Protein AF-A0A9N8H2M1-F1 (afdb_monomer_lite)

Secondary structure (DSSP, 8-state):
--------------------------------------------------------------------------PPPP-GGG--SHHHHHHTT-EEETTEEES-STT-SSS--B-TTT-GGGGG-HHHHHHHHHHHHHHHHHHHT--SHHHHHT-EEE-SSSS-PEEEEEEEE-STTS-EEEEEPPGGGGGS---STTHHHHHHHS-S--HHHHHHTT-EE-SS-EES-S--TT-TTS--B-TGGGTT--SSSS-HHHHHHHHHHHHHHHHHHHHT--SHHHHHHPBPGGGPBPEEEE-TTT--EEEESS-B-TT--B-BSS--TTS--------

Structure (mmCIF, N/CA/C/O backbone):
data_AF-A0A9N8H2M1-F1
#
_entry.id   AF-A0A9N8H2M1-F1
#
loop_
_atom_site.group_PDB
_atom_site.id
_atom_site.type_symbol
_atom_site.label_atom_id
_atom_site.label_alt_id
_atom_site.label_comp_id
_atom_site.label_asym_id
_atom_site.label_entity_id
_atom_site.label_seq_id
_atom_site.pdbx_PDB_ins_code
_atom_site.Cartn_x
_atom_site.Cartn_y
_atom_site.Cartn_z
_atom_site.occupancy
_atom_site.B_iso_or_equiv
_atom_site.auth_seq_id
_atom_site.auth_comp_id
_atom_site.auth_asym_id
_atom_site.auth_atom_id
_atom_site.pdbx_PDB_model_num
ATOM 1 N N . MET A 1 1 ? 10.283 47.982 8.538 1.00 43.31 1 MET A N 1
ATOM 2 C CA . MET A 1 1 ? 10.123 46.513 8.490 1.00 43.31 1 MET A CA 1
ATOM 3 C C . MET A 1 1 ? 8.738 46.178 9.008 1.00 43.31 1 MET A C 1
ATOM 5 O O . MET A 1 1 ? 8.579 45.872 10.180 1.00 43.31 1 MET A O 1
ATOM 9 N N . GLN A 1 2 ? 7.743 46.366 8.146 1.00 30.73 2 GLN A N 1
ATOM 10 C CA . GLN A 1 2 ? 6.321 46.143 8.396 1.00 30.73 2 GLN A CA 1
ATOM 11 C C . GLN A 1 2 ? 5.637 45.918 7.039 1.00 30.73 2 GLN A C 1
ATOM 13 O O . GLN A 1 2 ? 6.095 46.461 6.036 1.00 30.73 2 GLN A O 1
ATOM 18 N N . ASP A 1 3 ? 4.555 45.143 7.087 1.00 28.55 3 ASP A N 1
ATOM 19 C CA . ASP A 1 3 ? 3.543 44.863 6.063 1.00 28.55 3 ASP A CA 1
ATOM 20 C C . ASP A 1 3 ? 3.814 43.804 4.983 1.00 28.55 3 ASP A C 1
ATOM 22 O O . ASP A 1 3 ? 4.231 44.077 3.862 1.00 28.55 3 ASP A O 1
ATOM 26 N N . VAL A 1 4 ? 3.399 42.575 5.317 1.00 35.69 4 VAL A N 1
ATOM 27 C CA . VAL A 1 4 ? 2.821 41.608 4.378 1.00 35.69 4 VAL A CA 1
ATOM 28 C C . VAL A 1 4 ? 1.351 41.444 4.758 1.00 35.69 4 VAL A C 1
ATOM 30 O O . VAL A 1 4 ? 1.048 40.834 5.782 1.00 35.69 4 VAL A O 1
ATOM 33 N N . ARG A 1 5 ? 0.445 42.007 3.954 1.00 36.78 5 ARG A N 1
ATOM 34 C CA . ARG A 1 5 ? -0.975 41.636 3.796 1.00 36.78 5 ARG A CA 1
ATOM 35 C C . ARG A 1 5 ? -1.566 42.496 2.678 1.00 36.78 5 ARG A C 1
ATOM 37 O O . ARG A 1 5 ? -1.147 43.632 2.515 1.00 36.78 5 ARG A O 1
ATOM 44 N N . GLN A 1 6 ? -2.590 41.955 2.015 1.00 34.09 6 GLN A N 1
ATOM 45 C CA . GLN A 1 6 ? -3.401 42.511 0.914 1.00 34.09 6 GLN A CA 1
ATOM 46 C C . GLN A 1 6 ? -3.038 41.930 -0.459 1.00 34.09 6 GLN A C 1
ATOM 48 O O . GLN A 1 6 ? -2.209 42.470 -1.177 1.00 34.09 6 GLN A O 1
ATOM 53 N N . LEU A 1 7 ? -3.739 40.862 -0.850 1.00 27.86 7 LEU A N 1
ATOM 54 C CA . LEU A 1 7 ? -4.553 40.890 -2.070 1.00 27.86 7 LEU A CA 1
ATOM 55 C C . LEU A 1 7 ? -5.484 39.678 -2.103 1.00 27.86 7 LEU A C 1
ATOM 57 O O . LEU A 1 7 ? -5.118 38.553 -2.422 1.00 27.86 7 LEU A O 1
ATOM 61 N N . SER A 1 8 ? -6.725 39.958 -1.732 1.00 29.17 8 SER A N 1
ATOM 62 C CA . SER A 1 8 ? -7.880 39.094 -1.886 1.00 29.17 8 SER A CA 1
ATOM 63 C C . SER A 1 8 ? -8.781 39.655 -2.993 1.00 29.17 8 SER A C 1
ATOM 65 O O . SER A 1 8 ? -9.133 40.830 -2.923 1.00 29.17 8 SER A O 1
ATOM 67 N N . ARG A 1 9 ? -9.265 38.756 -3.865 1.00 31.59 9 ARG A N 1
ATOM 68 C CA . ARG A 1 9 ? -10.586 38.749 -4.544 1.00 31.59 9 ARG A CA 1
ATOM 69 C C . ARG A 1 9 ? -10.796 39.530 -5.855 1.00 31.59 9 ARG A C 1
ATOM 71 O O . ARG A 1 9 ? -10.318 40.643 -6.021 1.00 31.59 9 ARG A O 1
ATOM 78 N N . LEU A 1 10 ? -11.726 38.934 -6.634 1.00 27.05 10 LEU A N 1
ATOM 79 C CA . LEU A 1 10 ? -12.491 39.371 -7.830 1.00 27.05 10 LEU A CA 1
ATOM 80 C C . LEU A 1 10 ? -11.890 38.870 -9.157 1.00 27.05 10 LEU A C 1
ATOM 82 O O . LEU A 1 10 ? -10.744 39.175 -9.436 1.00 27.05 10 LEU A O 1
ATOM 86 N N . ARG A 1 11 ? -12.559 38.118 -10.051 1.00 30.02 11 ARG A N 1
ATOM 87 C CA . ARG A 1 11 ? -13.965 37.708 -10.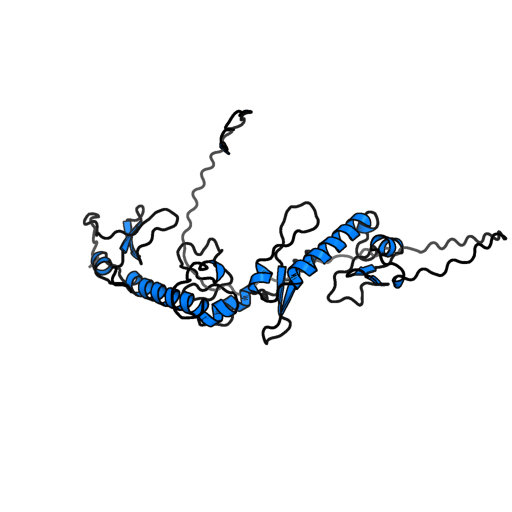340 1.00 30.02 11 ARG A CA 1
ATOM 88 C C . ARG A 1 11 ? -13.861 36.433 -11.219 1.00 30.02 11 ARG A C 1
ATOM 90 O O . ARG A 1 11 ? -12.952 36.374 -12.032 1.00 30.02 11 ARG A O 1
ATOM 97 N N . SER A 1 12 ? -14.605 35.335 -11.057 1.00 31.30 12 SER A N 1
ATOM 98 C CA . SER A 1 12 ? -16.047 35.092 -11.282 1.00 31.30 12 SER A CA 1
ATOM 99 C C . SER A 1 12 ? -16.587 35.419 -12.690 1.00 31.30 12 SER A C 1
ATOM 101 O O . SER A 1 12 ? -16.797 36.588 -12.995 1.00 31.30 12 SER A O 1
ATOM 103 N N . ALA A 1 13 ? -16.946 34.351 -13.430 1.00 28.47 13 ALA A N 1
ATOM 104 C CA . ALA A 1 13 ? -18.234 34.106 -14.122 1.00 28.47 13 ALA A CA 1
ATOM 105 C C . ALA A 1 13 ? -18.197 33.808 -15.644 1.00 28.47 13 ALA A C 1
ATOM 107 O O . ALA A 1 13 ? -17.988 34.705 -16.451 1.00 28.47 13 ALA A O 1
ATOM 108 N N . CYS A 1 14 ? -18.552 32.561 -15.998 1.00 27.22 14 CYS A N 1
ATOM 109 C CA . CYS A 1 14 ? -19.454 32.129 -17.093 1.00 27.22 14 CYS A CA 1
ATOM 110 C C . CYS A 1 14 ? -19.842 30.655 -16.802 1.00 27.22 14 CYS A C 1
ATOM 112 O O . CYS A 1 14 ? -18.986 29.785 -16.851 1.00 27.22 14 CYS A O 1
ATOM 114 N N . SER A 1 15 ? -20.967 30.381 -16.122 1.00 28.12 15 SER A N 1
ATOM 115 C CA . SER A 1 15 ? -22.311 30.028 -16.652 1.00 28.12 15 SER A CA 1
ATOM 116 C C . SER A 1 15 ? -22.320 28.745 -17.504 1.00 28.12 15 SER A C 1
ATOM 118 O O . SER A 1 15 ? -21.833 28.757 -18.623 1.00 28.12 15 SER A O 1
ATOM 120 N N . LYS A 1 16 ? -22.720 27.582 -16.963 1.00 32.47 16 LYS A N 1
ATOM 121 C CA . LYS A 1 16 ? -24.099 27.027 -16.873 1.00 32.47 16 LYS A CA 1
ATOM 122 C C . LYS A 1 16 ? -24.869 26.942 -18.204 1.00 32.47 16 LYS A C 1
ATOM 124 O O . LYS A 1 16 ? -25.394 27.948 -18.668 1.00 32.47 16 LYS A O 1
ATOM 129 N N . SER A 1 17 ? -25.026 25.709 -18.698 1.00 28.86 17 SER A N 1
ATOM 130 C CA . SER A 1 17 ? -26.216 25.082 -19.319 1.00 28.86 17 SER A CA 1
ATOM 131 C C . SER A 1 17 ? -25.786 23.639 -19.655 1.00 28.86 17 SER A C 1
ATOM 133 O O . SER A 1 17 ? -24.721 23.468 -20.227 1.00 28.86 17 SER A O 1
ATOM 135 N N . SER A 1 18 ? -26.427 22.548 -19.240 1.00 27.77 18 SER A N 1
ATOM 136 C CA . SER A 1 18 ? -27.802 22.172 -19.548 1.00 27.77 18 SER A CA 1
ATOM 137 C C . SER A 1 18 ? -28.218 20.998 -18.646 1.00 27.77 18 SER A C 1
ATOM 139 O O . SER A 1 18 ? -27.474 20.029 -18.505 1.00 27.77 18 SER A O 1
ATOM 141 N N . GLN A 1 19 ? -29.399 21.090 -18.036 1.00 33.72 19 GLN A N 1
ATOM 142 C CA . GLN A 1 19 ? -30.117 19.951 -17.464 1.00 33.72 19 GLN A CA 1
ATOM 143 C C . GLN A 1 19 ? -30.928 19.294 -18.582 1.00 33.72 19 GLN A C 1
ATOM 145 O O . GLN A 1 19 ? -31.601 20.001 -19.327 1.00 33.72 19 GLN A O 1
ATOM 150 N N . ASN A 1 20 ? -30.947 17.963 -18.643 1.00 34.94 20 ASN A N 1
ATOM 151 C CA . ASN A 1 20 ? -32.138 17.243 -19.079 1.00 34.94 20 ASN A CA 1
ATOM 152 C C . ASN A 1 20 ? -32.230 15.867 -18.415 1.00 34.94 20 ASN A C 1
ATOM 154 O O . ASN A 1 20 ? -31.251 15.138 -18.285 1.00 34.94 20 ASN A O 1
ATOM 158 N N . HIS A 1 21 ? -33.454 15.586 -17.979 1.00 35.03 21 HIS A N 1
ATOM 159 C CA . HIS A 1 21 ? -33.956 14.388 -17.325 1.00 35.03 21 HIS A CA 1
ATOM 160 C C . HIS A 1 21 ? -33.623 13.079 -18.057 1.00 35.03 21 HIS A C 1
ATOM 162 O O . HIS A 1 21 ? -33.877 12.961 -19.252 1.00 35.03 21 HIS A O 1
ATOM 168 N N . SER A 1 22 ? -33.261 12.048 -17.290 1.00 29.73 22 SER A N 1
ATOM 169 C CA . SER A 1 22 ? -33.819 10.706 -17.488 1.00 29.73 22 SER A CA 1
ATOM 170 C C . SER A 1 22 ? -33.838 9.948 -16.159 1.00 29.73 22 SER A C 1
ATOM 172 O O . SER A 1 22 ? -32.819 9.476 -15.661 1.00 29.73 22 SE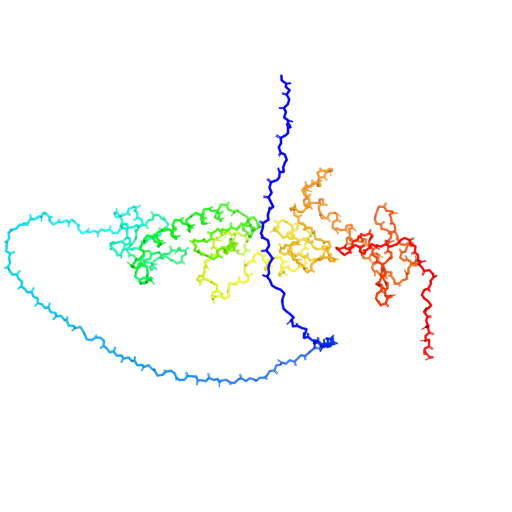R A O 1
ATOM 174 N N . THR A 1 23 ? -35.019 9.887 -15.553 1.00 34.66 23 THR A N 1
ATOM 175 C CA . THR A 1 23 ? -35.361 8.991 -14.450 1.00 34.66 23 THR A CA 1
ATOM 176 C C . THR A 1 23 ? -35.559 7.592 -15.023 1.00 34.66 23 THR A C 1
ATOM 178 O O . THR A 1 23 ? -36.550 7.354 -15.712 1.00 34.66 23 THR A O 1
ATOM 181 N N . THR A 1 24 ? -34.659 6.657 -14.710 1.00 32.44 24 THR A N 1
ATOM 182 C CA . THR A 1 24 ? -34.926 5.225 -14.908 1.00 32.44 24 THR A CA 1
ATOM 183 C C . THR A 1 24 ? -34.828 4.523 -13.566 1.00 32.44 24 THR A C 1
ATOM 185 O O . THR A 1 24 ? -33.782 4.481 -12.928 1.00 32.44 24 THR A O 1
ATOM 188 N N . ASN A 1 25 ? -35.989 4.050 -13.138 1.00 35.19 25 ASN A N 1
ATOM 189 C CA . ASN A 1 25 ? -36.259 3.311 -11.924 1.00 35.19 25 ASN A CA 1
ATOM 190 C C . ASN A 1 25 ? -35.857 1.850 -12.177 1.00 35.19 25 ASN A C 1
ATOM 192 O O . ASN A 1 25 ? -36.507 1.196 -12.988 1.00 35.19 25 ASN A O 1
ATOM 196 N N . ASN A 1 26 ? -34.800 1.354 -11.534 1.00 30.95 26 ASN A N 1
ATOM 197 C CA . ASN A 1 26 ? -34.456 -0.068 -11.549 1.00 30.95 26 ASN A CA 1
ATOM 198 C C . ASN A 1 26 ? -34.339 -0.567 -10.110 1.00 30.95 26 ASN A C 1
ATOM 200 O O . ASN A 1 26 ? -33.291 -0.479 -9.477 1.00 30.95 26 ASN A O 1
ATOM 204 N N . ASN A 1 27 ? -35.454 -1.108 -9.626 1.00 37.81 27 ASN A N 1
ATOM 205 C CA . ASN A 1 27 ? -35.463 -2.094 -8.560 1.00 37.81 27 ASN A CA 1
ATOM 206 C C . ASN A 1 27 ? -34.727 -3.332 -9.077 1.00 37.81 27 ASN A C 1
ATOM 208 O O . ASN A 1 27 ? -35.175 -3.920 -10.059 1.00 37.81 27 ASN A O 1
ATOM 212 N N . ASN A 1 28 ? -33.646 -3.745 -8.423 1.00 32.22 28 ASN A N 1
ATOM 213 C CA . ASN A 1 28 ? -33.226 -5.136 -8.485 1.00 32.22 28 ASN A CA 1
ATOM 214 C C . ASN A 1 28 ? -32.706 -5.587 -7.125 1.00 32.22 28 ASN A C 1
ATOM 216 O O . ASN A 1 28 ? -31.765 -5.036 -6.560 1.00 32.22 28 ASN A O 1
ATOM 220 N N . GLU A 1 29 ? -33.412 -6.589 -6.622 1.00 32.84 29 GLU A N 1
ATOM 221 C CA . GLU A 1 29 ? -33.168 -7.350 -5.414 1.00 32.84 29 GLU A CA 1
ATOM 222 C C . GLU A 1 29 ? -31.809 -8.055 -5.516 1.00 32.84 29 GLU A C 1
ATOM 224 O O . GLU A 1 29 ? -31.610 -8.905 -6.383 1.00 32.84 29 GLU A O 1
ATOM 229 N N . HIS A 1 30 ? -30.883 -7.759 -4.605 1.00 32.28 30 HIS A N 1
ATOM 230 C CA . HIS A 1 30 ? -29.731 -8.622 -4.361 1.00 32.28 30 HIS A CA 1
ATOM 231 C C . HIS A 1 30 ? -29.988 -9.445 -3.098 1.00 32.28 30 HIS A C 1
ATOM 233 O O . HIS A 1 30 ? -29.644 -9.062 -1.985 1.00 32.28 30 HIS A O 1
ATOM 239 N N . ASN A 1 31 ? -30.622 -10.600 -3.303 1.00 36.28 31 ASN A N 1
ATOM 240 C CA . ASN A 1 31 ? -30.586 -11.710 -2.360 1.00 36.28 31 ASN A CA 1
ATOM 241 C C . ASN A 1 31 ? -29.194 -12.361 -2.413 1.00 36.28 31 ASN A C 1
ATOM 243 O O . ASN A 1 31 ? -28.786 -12.875 -3.456 1.00 36.28 31 ASN A O 1
ATOM 247 N N . LEU A 1 32 ? -28.488 -12.376 -1.281 1.00 40.72 32 LEU A N 1
ATOM 248 C CA . LEU A 1 32 ? -27.398 -13.319 -1.020 1.00 40.72 32 LEU A CA 1
ATOM 249 C C . LEU A 1 32 ? -27.966 -14.730 -0.828 1.00 40.72 32 LEU A C 1
ATOM 251 O O . LEU A 1 32 ? -28.981 -14.858 -0.157 1.00 40.72 32 LEU A O 1
ATOM 255 N N . TYR A 1 33 ? -27.281 -15.762 -1.347 1.00 32.28 33 TYR A N 1
ATOM 256 C CA . TYR A 1 33 ? -27.089 -17.096 -0.733 1.00 32.28 33 TYR A CA 1
ATOM 257 C C . TYR A 1 33 ? -26.148 -17.981 -1.603 1.00 32.28 33 TYR A C 1
ATOM 259 O O . TYR A 1 33 ? -25.808 -17.582 -2.716 1.00 32.28 33 TYR A O 1
ATOM 267 N N . PRO A 1 34 ? -25.614 -19.119 -1.099 1.00 42.94 34 PRO A N 1
ATOM 268 C CA . PRO A 1 34 ? -24.171 -19.351 -1.020 1.00 42.94 34 PRO A CA 1
ATOM 269 C C . PRO A 1 34 ? -23.599 -20.396 -2.002 1.00 42.94 34 PRO A C 1
ATOM 271 O O . PRO A 1 34 ? -24.296 -21.086 -2.740 1.00 42.94 34 PRO A O 1
ATOM 274 N N . THR A 1 35 ? -22.273 -20.520 -1.921 1.00 42.28 35 THR A N 1
ATOM 275 C CA . THR A 1 35 ? -21.351 -21.498 -2.517 1.00 42.28 35 THR A CA 1
ATOM 276 C C . THR A 1 35 ? -21.849 -22.952 -2.617 1.00 42.28 35 THR A C 1
ATOM 278 O O . THR A 1 35 ? -22.222 -23.560 -1.614 1.00 42.28 35 THR A O 1
ATOM 281 N N . LYS A 1 36 ? -21.708 -23.562 -3.814 1.00 32.16 36 LYS A N 1
ATOM 282 C CA . LYS A 1 36 ? -21.109 -24.904 -4.059 1.00 32.16 36 LYS A CA 1
ATOM 283 C C . LYS A 1 36 ? -21.206 -25.347 -5.536 1.00 32.16 36 LYS A C 1
ATOM 285 O O . LYS A 1 36 ? -22.287 -25.405 -6.098 1.00 32.16 36 LYS A O 1
ATOM 290 N N . GLN A 1 37 ? -20.064 -25.811 -6.061 1.00 37.12 37 GLN A N 1
ATOM 291 C CA . GLN A 1 37 ? -19.894 -26.823 -7.123 1.00 37.12 37 GLN A CA 1
ATOM 292 C C . GLN A 1 37 ? -20.439 -26.513 -8.531 1.00 37.12 37 GLN A C 1
ATOM 294 O O . GLN A 1 37 ? -21.598 -26.778 -8.828 1.00 37.12 37 GLN A O 1
ATOM 299 N N . LEU A 1 38 ? -19.546 -26.158 -9.464 1.00 32.94 38 LEU A N 1
ATOM 300 C CA . LEU A 1 38 ? -19.779 -26.417 -10.889 1.00 32.94 38 LEU A CA 1
ATOM 301 C C . LEU A 1 38 ? -18.477 -26.831 -11.595 1.00 32.94 38 LEU A C 1
ATOM 303 O O . LEU A 1 38 ? -17.734 -26.023 -12.142 1.00 32.94 38 LEU A O 1
ATOM 307 N N . LYS A 1 39 ? -18.196 -28.137 -11.559 1.00 34.47 39 LYS A N 1
ATOM 308 C CA . LYS A 1 39 ? -17.363 -28.808 -12.563 1.00 34.47 39 LYS A CA 1
ATOM 309 C C . LYS A 1 39 ? -18.271 -29.211 -13.733 1.00 34.47 39 LYS A C 1
ATOM 311 O O . LYS A 1 39 ? -19.396 -29.635 -13.488 1.00 34.47 39 LYS A O 1
ATOM 316 N N . ILE A 1 40 ? -17.682 -29.253 -14.934 1.00 33.72 40 ILE A N 1
ATOM 317 C CA . ILE A 1 40 ? -18.061 -30.048 -16.126 1.00 33.72 40 ILE A CA 1
ATOM 318 C C . ILE A 1 40 ? -18.704 -29.272 -17.307 1.00 33.72 40 ILE A C 1
ATOM 320 O O . ILE A 1 40 ? -19.823 -28.786 -17.230 1.00 33.72 40 ILE A O 1
ATOM 324 N N . LEU A 1 41 ? -17.986 -29.369 -18.443 1.00 31.22 41 LEU A N 1
ATOM 325 C CA . LEU A 1 41 ? -18.368 -29.248 -19.867 1.00 31.22 41 LEU A CA 1
ATOM 326 C C . LEU A 1 41 ? -18.596 -27.858 -20.493 1.00 31.22 41 LEU A C 1
ATOM 328 O O . LEU A 1 41 ? -19.601 -27.225 -20.232 1.00 31.22 41 LEU A O 1
ATOM 332 N N . PHE A 1 42 ? -17.738 -27.497 -21.461 1.00 30.31 42 PHE A N 1
ATOM 333 C CA . PHE A 1 42 ? -18.050 -27.294 -22.899 1.00 30.31 42 PHE A CA 1
ATOM 334 C C . PHE A 1 42 ? -16.718 -26.993 -23.629 1.00 30.31 42 PHE A C 1
ATOM 336 O O . PHE A 1 42 ? -16.156 -25.917 -23.515 1.00 30.31 42 PHE A O 1
ATOM 343 N N . LYS A 1 43 ? -15.974 -27.993 -24.115 1.00 30.84 43 LYS A N 1
ATOM 344 C CA . LYS A 1 43 ? -16.052 -28.628 -25.448 1.00 30.84 43 LYS A CA 1
ATOM 345 C C . LYS A 1 43 ? -15.863 -27.651 -26.631 1.00 30.84 43 LYS A C 1
ATOM 347 O O . LYS A 1 43 ? -16.825 -27.124 -27.165 1.00 30.84 43 LYS A O 1
ATOM 352 N N . LYS A 1 44 ? -14.595 -27.550 -27.060 1.00 31.67 44 LYS A N 1
ATOM 353 C CA . LYS A 1 44 ? -14.078 -27.442 -28.442 1.00 31.67 44 LYS A CA 1
ATOM 354 C C . LYS A 1 44 ? -14.869 -26.561 -29.424 1.00 31.67 44 LYS A C 1
ATOM 356 O O . LYS A 1 44 ? -15.783 -27.049 -30.082 1.00 31.67 44 LYS A O 1
ATOM 361 N N . ILE A 1 45 ? -14.374 -25.346 -29.656 1.00 32.41 45 ILE A N 1
ATOM 362 C CA . ILE A 1 45 ? -14.557 -24.632 -30.926 1.00 32.41 45 ILE A CA 1
ATOM 363 C C . ILE A 1 45 ? -13.215 -24.663 -31.656 1.00 32.41 45 ILE A C 1
ATOM 365 O O . ILE A 1 45 ? -12.242 -24.038 -31.248 1.00 32.41 45 ILE A O 1
ATOM 369 N N . THR A 1 46 ? -13.155 -25.477 -32.704 1.00 36.41 46 THR A N 1
ATOM 370 C CA . THR A 1 46 ? -12.043 -25.546 -33.649 1.00 36.41 46 THR A CA 1
ATOM 371 C C . THR A 1 46 ? -12.341 -24.533 -34.748 1.00 36.41 46 THR A C 1
ATOM 373 O O . THR A 1 46 ? -13.210 -24.787 -35.579 1.00 36.41 46 THR A O 1
ATOM 376 N N . LEU A 1 47 ? -11.673 -23.377 -34.732 1.00 33.81 47 LEU A N 1
ATOM 377 C CA . LEU A 1 47 ? -11.757 -22.408 -35.823 1.00 33.81 47 LEU A CA 1
ATOM 378 C C . LEU A 1 47 ? -10.642 -22.699 -36.833 1.00 33.81 47 LEU A C 1
ATOM 380 O O . LEU A 1 47 ? -9.457 -22.608 -36.528 1.00 33.81 47 LEU A O 1
ATOM 384 N N . THR A 1 48 ? -11.045 -23.099 -38.034 1.00 36.28 48 THR A N 1
ATOM 385 C CA . THR A 1 48 ? -10.182 -23.302 -39.197 1.00 36.28 48 THR A CA 1
ATOM 386 C C . THR A 1 48 ? -9.927 -21.944 -39.853 1.00 36.28 48 THR A C 1
ATOM 388 O O . THR A 1 48 ? -10.817 -21.408 -40.507 1.00 36.28 48 THR A O 1
ATOM 391 N N . LEU A 1 49 ? -8.727 -21.383 -39.693 1.00 35.22 49 LEU A N 1
ATOM 392 C CA . LEU A 1 49 ? -8.269 -20.237 -40.482 1.00 35.22 49 LEU A CA 1
ATOM 393 C C . LEU A 1 49 ? -7.434 -20.750 -41.659 1.00 35.22 49 LEU A C 1
ATOM 395 O O . LEU A 1 49 ? -6.361 -21.325 -41.485 1.00 35.22 49 LEU A O 1
ATOM 399 N N . LEU A 1 50 ? -7.983 -20.581 -42.864 1.00 37.84 50 LEU A N 1
ATOM 400 C CA . LEU A 1 50 ? -7.282 -20.781 -44.125 1.00 37.84 50 LEU A CA 1
ATOM 401 C C . LEU A 1 50 ? -6.185 -19.723 -44.273 1.00 37.84 50 LEU A C 1
ATOM 403 O O . LEU A 1 50 ? -6.465 -18.526 -44.306 1.00 37.84 50 LEU A O 1
ATOM 407 N N . ALA A 1 51 ? -4.949 -20.191 -44.416 1.00 35.88 51 ALA A N 1
ATOM 408 C CA . ALA A 1 51 ? -3.815 -19.393 -44.845 1.00 35.88 51 ALA A CA 1
ATOM 409 C C . ALA A 1 51 ? -3.956 -19.033 -46.335 1.00 35.88 51 ALA A C 1
ATOM 411 O O . ALA A 1 51 ? -4.018 -19.918 -47.190 1.00 35.88 51 ALA A O 1
ATOM 412 N N . ILE A 1 52 ? -3.972 -17.736 -46.648 1.00 38.84 52 ILE A N 1
ATOM 413 C CA . ILE A 1 52 ? -3.685 -17.221 -47.991 1.00 38.84 52 ILE A CA 1
ATOM 414 C C . ILE A 1 52 ? -2.217 -16.793 -47.972 1.00 38.84 52 ILE A C 1
ATOM 416 O O . ILE A 1 52 ? -1.881 -15.692 -47.546 1.00 38.84 52 ILE A O 1
ATOM 420 N N . VAL A 1 53 ? -1.333 -17.700 -48.386 1.00 35.59 53 VAL A N 1
ATOM 421 C CA . VAL A 1 53 ? 0.073 -17.391 -48.666 1.00 35.59 53 VAL A CA 1
ATOM 422 C C . VAL A 1 53 ? 0.149 -16.944 -50.120 1.00 35.59 53 VAL A C 1
ATOM 424 O O . VAL A 1 53 ? -0.056 -17.746 -51.031 1.00 35.59 53 VAL A O 1
ATOM 427 N N . THR A 1 54 ? 0.439 -15.664 -50.338 1.00 45.66 54 THR A N 1
ATOM 428 C CA . THR A 1 54 ? 0.790 -15.133 -51.661 1.00 45.66 54 THR A CA 1
ATOM 429 C C . THR A 1 54 ? 2.303 -14.914 -51.676 1.00 45.66 54 THR A C 1
ATOM 431 O O . THR A 1 54 ? 2.790 -14.177 -50.820 1.00 45.66 54 THR A O 1
ATOM 434 N N . PRO A 1 55 ? 3.077 -15.537 -52.580 1.00 42.84 55 PRO A N 1
ATOM 435 C CA . PRO A 1 55 ? 4.511 -15.292 -52.653 1.00 42.84 55 PRO A CA 1
ATOM 436 C C . PRO A 1 55 ? 4.794 -13.952 -53.348 1.00 42.84 55 PRO A C 1
ATOM 438 O O . PRO A 1 55 ? 4.403 -13.741 -54.498 1.00 42.84 55 PRO A O 1
ATOM 441 N N . CYS A 1 56 ? 5.504 -13.057 -52.657 1.00 33.28 56 CYS A N 1
ATOM 442 C CA . CYS A 1 56 ? 6.167 -11.911 -53.274 1.00 33.28 56 CYS A CA 1
ATOM 443 C C . CYS A 1 56 ? 7.320 -12.422 -54.145 1.00 33.28 56 CYS A C 1
ATOM 445 O O . CYS A 1 56 ? 8.359 -12.840 -53.639 1.00 33.28 56 CYS A O 1
ATOM 447 N N . ASN A 1 57 ? 7.126 -12.390 -55.462 1.00 41.31 57 ASN A N 1
ATOM 448 C CA . ASN A 1 57 ? 8.209 -12.574 -56.415 1.00 41.31 57 ASN A CA 1
ATOM 449 C C . ASN A 1 57 ? 9.113 -11.338 -56.412 1.00 41.31 57 ASN A C 1
ATOM 451 O O . ASN A 1 57 ? 8.673 -10.213 -56.649 1.00 41.31 57 ASN A O 1
ATOM 455 N N . SER A 1 58 ? 10.391 -11.600 -56.181 1.00 40.59 58 SER A N 1
ATOM 456 C CA . SER A 1 58 ? 11.524 -10.713 -56.376 1.00 40.59 58 SER A CA 1
ATOM 457 C C . SER A 1 58 ? 11.651 -10.300 -57.847 1.00 40.59 58 SER A C 1
ATOM 459 O O . SER A 1 58 ? 11.896 -11.120 -58.731 1.00 40.59 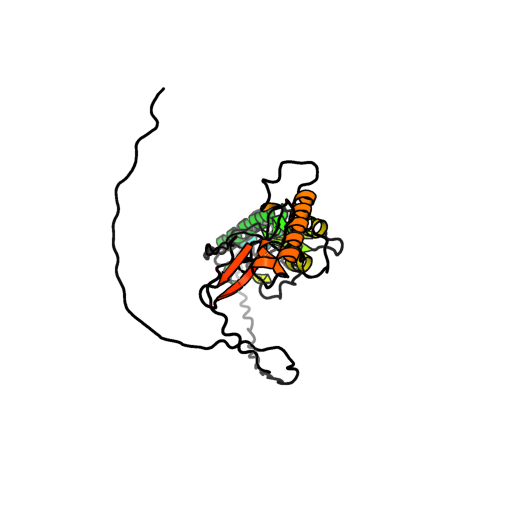58 SER A O 1
ATOM 461 N N . LEU A 1 59 ? 11.525 -9.001 -58.114 1.00 42.34 59 LEU A N 1
ATOM 462 C CA . LEU A 1 59 ? 11.974 -8.386 -59.362 1.00 42.34 59 LEU A CA 1
ATOM 463 C C . LEU A 1 59 ? 13.343 -7.754 -59.114 1.00 42.34 59 LEU A C 1
ATOM 465 O O . LEU A 1 59 ? 13.461 -6.610 -58.686 1.00 42.34 59 LEU A O 1
ATOM 469 N N . ALA A 1 60 ? 14.382 -8.539 -59.389 1.00 40.84 60 ALA A N 1
ATOM 470 C CA . ALA A 1 60 ? 15.732 -8.042 -59.587 1.00 40.84 60 ALA A CA 1
ATOM 471 C C . ALA A 1 60 ? 15.788 -7.315 -60.940 1.00 40.84 60 ALA A C 1
ATOM 473 O O . ALA A 1 60 ? 15.747 -7.946 -61.997 1.00 40.84 60 ALA A O 1
ATOM 474 N N . ALA A 1 61 ? 15.876 -5.987 -60.911 1.00 42.34 61 ALA A N 1
ATOM 475 C CA . ALA A 1 61 ? 16.248 -5.188 -62.070 1.00 42.34 61 ALA A CA 1
ATOM 476 C C . ALA A 1 61 ? 17.718 -4.785 -61.921 1.00 42.34 61 ALA A C 1
ATOM 478 O O . ALA A 1 61 ? 18.060 -3.855 -61.197 1.00 42.34 61 ALA A O 1
ATOM 479 N N . ALA A 1 62 ? 18.587 -5.521 -62.610 1.00 39.00 62 ALA A N 1
ATOM 480 C CA . ALA A 1 62 ? 19.961 -5.118 -62.847 1.00 39.00 62 ALA A CA 1
ATOM 481 C C . ALA A 1 62 ? 19.971 -3.952 -63.846 1.00 39.00 62 ALA A C 1
ATOM 483 O O . ALA A 1 62 ? 19.556 -4.112 -64.995 1.00 39.00 62 ALA A O 1
ATOM 484 N N . GLN A 1 63 ? 20.460 -2.789 -63.423 1.00 45.47 63 GLN A N 1
ATOM 485 C CA . GLN A 1 63 ? 20.949 -1.762 -64.336 1.00 45.47 63 GLN A CA 1
ATOM 486 C C . GLN A 1 63 ? 22.426 -1.523 -64.050 1.00 45.47 63 GLN A C 1
ATOM 488 O O . GLN A 1 63 ? 22.810 -0.893 -63.071 1.00 45.47 63 GLN A O 1
ATOM 493 N N . THR A 1 64 ? 23.250 -2.073 -64.934 1.00 37.06 64 THR A N 1
ATOM 494 C CA . THR A 1 64 ? 24.655 -1.726 -65.094 1.00 37.06 64 THR A CA 1
ATOM 495 C C . THR A 1 64 ? 24.717 -0.376 -65.804 1.00 37.06 64 THR A C 1
ATOM 497 O O . THR A 1 64 ? 24.336 -0.276 -66.969 1.00 37.06 64 THR A O 1
ATOM 500 N N . GLN A 1 65 ? 25.187 0.660 -65.115 1.00 46.25 65 GLN A N 1
ATOM 501 C CA . GLN A 1 65 ? 25.699 1.868 -65.756 1.00 46.25 65 GLN A CA 1
ATOM 502 C C . GLN A 1 65 ? 27.193 1.965 -65.462 1.00 46.25 65 GLN A C 1
ATOM 504 O O . GLN A 1 65 ? 27.613 2.215 -64.335 1.00 46.25 65 GLN A O 1
ATOM 509 N N . GLU A 1 66 ? 27.988 1.724 -66.502 1.00 50.25 66 GLU A N 1
ATOM 510 C CA . GLU A 1 66 ? 29.392 2.107 -66.559 1.00 50.25 66 GLU A CA 1
ATOM 511 C C . GLU A 1 66 ? 29.458 3.630 -66.732 1.00 50.25 66 GLU A C 1
ATOM 513 O O . GLU A 1 66 ? 29.086 4.175 -67.771 1.00 50.25 66 GLU A O 1
ATOM 518 N N . GLY A 1 67 ? 29.905 4.316 -65.685 1.00 47.84 67 GLY A N 1
ATOM 519 C CA . GLY A 1 67 ? 30.204 5.742 -65.678 1.00 47.84 67 GLY A CA 1
ATOM 520 C C . GLY A 1 67 ? 31.345 5.991 -64.703 1.00 47.84 67 GLY A C 1
ATOM 521 O O . GLY A 1 67 ? 31.142 6.031 -63.495 1.00 47.84 67 GLY A O 1
ATOM 522 N N . GLN A 1 68 ? 32.556 6.061 -65.244 1.00 48.06 68 GLN A N 1
ATOM 523 C CA . GLN A 1 68 ? 33.801 6.288 -64.522 1.00 48.06 68 GLN A CA 1
ATOM 524 C C . GLN A 1 68 ? 33.958 7.747 -64.056 1.00 48.06 68 GLN A C 1
ATOM 526 O O . GLN A 1 68 ? 33.511 8.678 -64.718 1.00 48.06 68 GLN A O 1
ATOM 531 N N . GLU A 1 69 ? 34.730 7.874 -62.972 1.00 44.84 69 GLU A N 1
ATOM 532 C CA . GLU A 1 69 ? 35.553 9.023 -62.563 1.00 44.84 69 GLU A CA 1
ATOM 533 C C . GLU A 1 69 ? 34.928 10.118 -61.689 1.00 44.84 69 GLU A C 1
ATOM 535 O O . GLU A 1 69 ? 34.524 11.199 -62.104 1.00 44.84 69 GLU A O 1
ATOM 540 N N . GLY A 1 70 ? 35.016 9.817 -60.395 1.00 49.75 70 GLY A N 1
ATOM 541 C CA . GLY A 1 70 ? 34.959 10.737 -59.274 1.00 49.75 70 GLY A CA 1
ATOM 542 C C . GLY A 1 70 ? 35.027 9.927 -57.986 1.00 49.75 70 GLY A C 1
ATOM 543 O O . GLY A 1 70 ? 34.068 9.938 -57.225 1.00 49.75 70 GLY A O 1
ATOM 544 N N . GLN A 1 71 ? 36.092 9.132 -57.789 1.00 49.22 71 GLN A N 1
ATOM 545 C CA . GLN A 1 71 ? 36.295 8.344 -56.565 1.00 49.22 71 GLN A CA 1
ATOM 546 C C . GLN A 1 71 ? 36.468 9.298 -55.378 1.00 49.22 71 GLN A C 1
ATOM 548 O O . GLN A 1 71 ? 37.578 9.660 -54.994 1.00 49.22 71 GLN A O 1
ATOM 553 N N . SER A 1 72 ? 35.337 9.712 -54.808 1.00 66.19 72 SER A N 1
ATOM 554 C CA . SER A 1 72 ? 35.264 10.084 -53.406 1.00 66.19 72 SER A CA 1
ATOM 555 C C . SER A 1 72 ? 35.798 8.883 -52.618 1.00 66.19 72 SER A C 1
ATOM 557 O O . SER A 1 72 ? 35.441 7.751 -52.970 1.00 66.19 72 SER A O 1
ATOM 559 N N . PRO A 1 73 ? 36.695 9.076 -51.634 1.00 66.94 73 PRO A N 1
ATOM 560 C CA . PRO A 1 73 ? 37.177 7.971 -50.816 1.00 66.94 73 PRO A CA 1
ATOM 561 C C . PRO A 1 73 ? 35.961 7.200 -50.311 1.00 66.94 73 PRO A C 1
ATOM 563 O O . PRO A 1 73 ? 35.019 7.814 -49.809 1.00 66.94 73 PRO A O 1
ATOM 566 N N . ALA A 1 74 ? 35.946 5.884 -50.541 1.00 72.81 74 ALA A N 1
ATOM 567 C CA . ALA A 1 74 ? 34.890 5.024 -50.034 1.00 72.81 74 ALA A CA 1
ATOM 568 C C . ALA A 1 74 ? 34.782 5.298 -48.534 1.00 72.81 74 ALA A C 1
ATOM 570 O O . ALA A 1 74 ? 35.745 5.070 -47.801 1.00 72.81 74 ALA A O 1
ATOM 571 N N . SER A 1 75 ? 33.662 5.882 -48.110 1.00 77.19 75 SER A N 1
ATOM 572 C CA . SER A 1 75 ? 33.372 6.039 -46.694 1.00 77.19 75 SER A CA 1
ATOM 573 C C . SER A 1 75 ? 33.421 4.649 -46.079 1.00 77.19 75 SER A C 1
ATOM 575 O O . SER A 1 75 ? 32.871 3.706 -46.658 1.00 77.19 75 SER A O 1
ATOM 577 N N . GLU A 1 76 ? 34.126 4.515 -44.959 1.00 82.44 76 GLU A N 1
ATOM 578 C CA . GLU A 1 76 ? 34.160 3.257 -44.223 1.00 82.44 76 GLU A CA 1
ATOM 579 C C . GLU A 1 76 ? 32.718 2.788 -43.959 1.00 82.44 76 GLU A C 1
ATOM 581 O O . GLU A 1 76 ? 31.835 3.628 -43.747 1.00 82.44 76 GLU A O 1
ATOM 586 N N . PRO A 1 77 ? 32.442 1.475 -44.061 1.00 85.38 77 PRO A N 1
ATOM 587 C CA . PRO A 1 77 ? 31.110 0.953 -43.793 1.00 85.38 77 PRO A CA 1
ATOM 588 C C . PRO A 1 77 ? 30.686 1.368 -42.383 1.00 85.38 77 PRO A C 1
ATOM 590 O O . PRO A 1 77 ? 31.456 1.220 -41.437 1.00 85.38 77 PRO A O 1
ATOM 593 N N . PHE A 1 78 ? 29.476 1.912 -42.261 1.00 88.56 78 PHE A N 1
ATOM 594 C CA . PHE A 1 78 ? 28.923 2.301 -40.971 1.00 88.56 78 PHE A CA 1
ATOM 595 C C . PHE A 1 78 ? 28.785 1.062 -40.078 1.00 88.56 78 PHE A C 1
ATOM 597 O O . PHE A 1 78 ? 28.232 0.049 -40.507 1.00 88.56 78 PHE A O 1
ATOM 604 N N . THR A 1 79 ? 29.288 1.150 -38.850 1.00 94.12 79 THR A N 1
ATOM 605 C CA . THR A 1 79 ? 29.102 0.136 -37.809 1.00 94.12 79 THR A CA 1
ATOM 606 C C . THR A 1 79 ? 28.196 0.714 -36.733 1.00 94.12 79 THR A C 1
ATOM 608 O O . THR A 1 79 ? 28.410 1.850 -36.310 1.00 94.12 79 THR A O 1
ATOM 611 N N . CYS A 1 80 ? 27.203 -0.046 -36.265 1.00 94.69 80 CYS A N 1
ATOM 612 C CA . CYS A 1 80 ? 26.238 0.442 -35.276 1.00 94.69 80 CYS A CA 1
ATOM 613 C C . CYS A 1 80 ? 26.924 0.961 -34.003 1.00 94.69 80 CYS A C 1
ATOM 615 O O . CYS A 1 80 ? 26.570 2.023 -33.505 1.00 94.69 80 CYS A O 1
ATOM 617 N N . GLU A 1 81 ? 28.005 0.312 -33.564 1.00 93.38 81 GLU A N 1
ATOM 618 C CA . GLU A 1 81 ? 28.819 0.731 -32.411 1.00 93.38 81 GLU A CA 1
ATOM 619 C C . GLU A 1 81 ? 29.404 2.154 -32.519 1.00 93.38 81 GLU A C 1
ATOM 621 O O . GLU A 1 81 ? 29.804 2.736 -31.511 1.00 93.38 81 GLU A O 1
ATOM 626 N N . ALA A 1 82 ? 29.488 2.722 -33.728 1.00 91.94 82 ALA A N 1
ATOM 627 C CA . ALA A 1 82 ? 29.998 4.074 -33.935 1.00 91.94 82 ALA A CA 1
ATOM 628 C C . ALA A 1 82 ? 28.971 5.165 -33.581 1.00 91.94 82 ALA A C 1
ATOM 630 O O . ALA A 1 82 ? 29.364 6.318 -33.394 1.00 91.94 82 ALA A O 1
ATOM 631 N N . ALA A 1 83 ? 27.679 4.829 -33.486 1.00 93.94 83 ALA A N 1
ATOM 632 C CA . ALA A 1 83 ? 26.637 5.772 -33.093 1.00 93.94 83 ALA A CA 1
ATOM 633 C C . ALA A 1 83 ? 26.491 5.853 -31.570 1.00 93.94 83 ALA A C 1
ATOM 635 O O . ALA A 1 83 ? 26.262 4.861 -30.881 1.00 93.94 83 ALA A O 1
ATOM 636 N N . ASN A 1 84 ? 26.562 7.079 -31.060 1.00 93.88 84 ASN A N 1
ATOM 637 C CA . ASN A 1 84 ? 26.379 7.430 -29.652 1.00 93.88 84 ASN A CA 1
ATOM 638 C C . ASN A 1 84 ? 25.035 8.121 -29.373 1.00 93.88 84 ASN A C 1
ATOM 640 O O . ASN A 1 84 ? 24.780 8.511 -28.237 1.00 93.88 84 ASN A O 1
ATOM 644 N N . GLU A 1 85 ? 24.197 8.298 -30.393 1.00 94.56 85 GLU A N 1
ATOM 645 C CA . GLU A 1 85 ? 22.882 8.925 -30.286 1.00 94.56 85 GLU A CA 1
ATOM 646 C C . GLU A 1 85 ? 21.811 8.008 -30.883 1.00 94.56 85 GLU A C 1
ATOM 648 O O . GLU A 1 85 ? 22.009 7.401 -31.941 1.00 94.56 85 GLU A O 1
ATOM 653 N N . CYS A 1 86 ? 20.646 7.943 -30.229 1.00 95.25 86 CYS A N 1
ATOM 654 C CA . CYS A 1 86 ? 19.532 7.096 -30.658 1.00 95.25 86 CYS A CA 1
ATOM 655 C C . CYS A 1 86 ? 19.118 7.364 -32.108 1.00 95.25 86 CYS A C 1
ATOM 657 O O . CYS A 1 86 ? 18.902 6.434 -32.884 1.00 95.25 86 CYS A O 1
ATOM 659 N N . ARG A 1 87 ? 19.050 8.639 -32.505 1.00 94.81 87 ARG A N 1
ATOM 660 C CA . ARG A 1 87 ? 18.643 9.029 -33.858 1.00 94.81 87 ARG A CA 1
ATOM 661 C C . ARG A 1 87 ? 19.609 8.513 -34.915 1.00 94.81 87 ARG A C 1
ATOM 663 O O . ARG A 1 87 ? 19.158 7.989 -35.934 1.00 94.81 87 ARG A O 1
ATOM 670 N N . ASP A 1 88 ? 20.907 8.672 -34.682 1.00 94.56 88 ASP A N 1
ATOM 671 C CA . ASP A 1 88 ? 21.948 8.219 -35.603 1.00 94.56 88 ASP A CA 1
ATOM 672 C C . ASP A 1 88 ? 21.947 6.695 -35.696 1.00 94.56 88 ASP A C 1
ATOM 674 O O . ASP A 1 88 ? 22.015 6.143 -36.792 1.00 94.56 88 ASP A O 1
ATOM 678 N N . CYS A 1 89 ? 21.763 6.018 -34.563 1.00 95.69 89 CYS A N 1
ATOM 679 C CA . CYS A 1 89 ? 21.594 4.574 -34.513 1.00 95.69 89 CYS A CA 1
ATOM 680 C C . CYS A 1 89 ? 20.404 4.110 -35.373 1.00 95.69 89 CYS A C 1
ATOM 682 O O . CYS A 1 89 ? 20.559 3.352 -36.332 1.00 95.69 89 CYS A O 1
ATOM 684 N N . ALA A 1 90 ? 19.216 4.644 -35.093 1.00 93.69 90 ALA A N 1
ATOM 685 C CA . ALA A 1 90 ? 17.975 4.275 -35.762 1.00 93.69 90 ALA A CA 1
ATOM 686 C C . ALA A 1 90 ? 17.995 4.574 -37.268 1.00 93.69 90 ALA A C 1
ATOM 688 O O . ALA A 1 90 ? 17.508 3.782 -38.075 1.00 93.69 90 ALA A O 1
ATOM 689 N N . SER A 1 91 ? 18.575 5.716 -37.655 1.00 93.25 91 SER A N 1
ATOM 690 C CA . SER A 1 91 ? 18.635 6.165 -39.053 1.00 93.25 91 SER A CA 1
ATOM 691 C C . SER A 1 91 ? 19.535 5.282 -39.918 1.00 93.25 91 SER A C 1
ATOM 693 O O . SER A 1 91 ? 19.356 5.239 -41.134 1.00 93.25 91 SER A O 1
ATOM 695 N N . ASN A 1 92 ? 20.477 4.564 -39.302 1.00 93.62 92 ASN A N 1
ATOM 696 C CA . ASN A 1 92 ? 21.350 3.610 -39.982 1.00 93.62 92 ASN A CA 1
ATOM 697 C C . ASN A 1 92 ? 20.825 2.165 -39.925 1.00 93.62 92 ASN A C 1
ATOM 699 O O . ASN A 1 92 ? 21.540 1.240 -40.303 1.00 93.62 92 ASN A O 1
ATOM 703 N N . GLY A 1 93 ? 19.573 1.964 -39.497 1.00 92.38 93 GLY A N 1
ATOM 704 C CA . GLY A 1 93 ? 18.952 0.639 -39.426 1.00 92.38 93 GLY A CA 1
ATOM 705 C C . GLY A 1 93 ? 19.446 -0.210 -38.256 1.00 92.38 93 GLY A C 1
ATOM 706 O O . GLY A 1 93 ? 19.249 -1.419 -38.264 1.00 92.38 93 GLY A O 1
ATOM 707 N N . CYS A 1 94 ? 20.086 0.417 -37.272 1.00 95.00 94 CYS A N 1
ATOM 708 C CA . CYS A 1 94 ? 20.545 -0.241 -36.063 1.00 95.00 94 CYS A CA 1
ATOM 709 C C . CYS A 1 94 ? 19.490 -0.171 -34.959 1.00 95.00 94 CYS A C 1
ATOM 711 O O . CYS A 1 94 ? 18.434 0.459 -35.078 1.00 95.00 94 CYS A O 1
ATOM 713 N N . THR A 1 95 ? 19.824 -0.811 -33.851 1.00 94.00 95 THR A N 1
ATOM 714 C CA . THR A 1 95 ? 18.976 -0.971 -32.684 1.00 94.00 95 THR A CA 1
ATOM 715 C C . THR A 1 95 ? 19.521 -0.166 -31.509 1.00 94.00 95 THR A C 1
ATOM 717 O O . THR A 1 95 ? 20.694 -0.289 -31.164 1.00 94.00 95 THR A O 1
ATOM 720 N N . TRP A 1 96 ? 18.673 0.627 -30.855 1.00 94.62 96 TRP A N 1
ATOM 721 C CA . TRP A 1 96 ? 19.044 1.382 -29.658 1.00 94.62 96 TRP A CA 1
ATOM 722 C C . TRP A 1 96 ? 18.634 0.644 -28.381 1.00 94.62 96 TRP A C 1
ATOM 724 O O . TRP A 1 96 ? 17.523 0.125 -28.280 1.00 94.62 96 TRP A O 1
ATOM 734 N N . THR A 1 97 ? 19.527 0.612 -27.394 1.00 91.38 97 THR A N 1
ATOM 735 C CA . THR A 1 97 ? 19.300 -0.015 -26.087 1.00 91.38 97 THR A CA 1
ATOM 736 C C . THR A 1 97 ? 20.192 0.620 -25.024 1.00 91.38 97 THR A C 1
ATOM 738 O O . THR A 1 97 ? 21.411 0.664 -25.173 1.00 91.38 97 THR A O 1
ATOM 741 N N . LYS A 1 98 ? 19.592 1.122 -23.937 1.00 85.12 98 LYS A N 1
ATOM 742 C CA . LYS A 1 98 ? 20.299 1.641 -22.749 1.00 85.12 98 LYS A CA 1
ATOM 743 C C . LYS A 1 98 ? 21.494 2.558 -23.084 1.00 85.12 98 LYS A C 1
ATOM 745 O O . LYS A 1 98 ? 22.618 2.324 -22.634 1.00 85.12 98 LYS A O 1
ATOM 750 N N . GLY A 1 99 ? 21.269 3.563 -23.927 1.00 88.19 99 GLY A N 1
ATOM 751 C CA . GLY A 1 99 ? 22.313 4.520 -24.303 1.00 88.19 99 GLY A CA 1
ATOM 752 C C . GLY A 1 99 ? 23.362 3.996 -25.297 1.00 88.19 99 GLY A C 1
ATOM 753 O O . GLY A 1 99 ? 24.368 4.667 -25.518 1.00 88.19 99 GLY A O 1
ATOM 754 N N . ALA A 1 100 ? 23.173 2.805 -25.871 1.00 92.50 100 ALA A N 1
ATOM 755 C CA . ALA A 1 100 ? 24.103 2.184 -26.806 1.00 92.50 100 ALA A CA 1
ATOM 756 C C . ALA A 1 100 ? 23.403 1.723 -28.090 1.00 92.50 100 ALA A C 1
ATOM 758 O O . ALA A 1 100 ? 22.242 1.309 -28.081 1.00 92.50 100 ALA A O 1
ATOM 759 N N . CYS A 1 101 ? 24.145 1.763 -29.195 1.00 95.12 101 CYS A N 1
ATOM 760 C CA . CYS A 1 101 ? 23.697 1.286 -30.494 1.00 95.12 101 CYS A CA 1
ATOM 761 C C . CYS A 1 101 ? 24.266 -0.107 -30.795 1.00 95.12 101 CYS A C 1
ATOM 763 O O . CYS A 1 101 ? 25.462 -0.341 -30.624 1.00 95.12 101 CYS A O 1
ATOM 765 N N . GLN A 1 102 ? 23.411 -1.028 -31.234 1.00 94.69 102 GLN A N 1
ATOM 766 C CA . GLN A 1 102 ? 23.747 -2.421 -31.533 1.00 94.69 102 GLN A CA 1
ATOM 767 C C . GLN A 1 102 ? 23.175 -2.847 -32.884 1.00 94.69 102 GLN A C 1
ATOM 769 O O . GLN A 1 102 ? 22.264 -2.209 -33.413 1.00 94.69 102 GLN A O 1
ATOM 774 N N . ASP A 1 103 ? 23.698 -3.945 -33.428 1.00 92.81 103 ASP A N 1
ATOM 775 C CA . ASP A 1 103 ? 23.252 -4.464 -34.721 1.00 92.81 103 ASP A CA 1
ATOM 776 C C . ASP A 1 103 ? 21.806 -4.998 -34.646 1.00 92.81 103 ASP A C 1
ATOM 778 O O . ASP A 1 103 ? 20.985 -4.661 -35.497 1.00 92.81 103 ASP A O 1
ATOM 782 N N . HIS A 1 104 ? 21.450 -5.760 -33.599 1.00 91.06 104 HIS A N 1
ATOM 783 C CA . HIS A 1 104 ? 20.142 -6.424 -33.475 1.00 91.06 104 HIS A CA 1
ATOM 784 C C . HIS A 1 104 ? 19.631 -6.515 -32.025 1.00 91.06 104 HIS A C 1
ATOM 786 O O . HIS A 1 104 ? 20.403 -6.437 -31.074 1.00 91.06 104 HIS A O 1
ATOM 792 N N . CYS A 1 105 ? 18.321 -6.745 -31.861 1.00 89.00 105 CYS A N 1
ATOM 793 C CA . CYS A 1 105 ? 17.665 -6.959 -30.560 1.00 89.00 105 CYS A CA 1
ATOM 794 C C . CYS A 1 105 ? 17.809 -8.377 -29.983 1.00 89.00 105 CYS A C 1
ATOM 796 O O . CYS A 1 105 ? 17.459 -8.600 -28.828 1.00 89.00 105 CYS A O 1
ATOM 798 N N . GLU A 1 106 ? 18.245 -9.356 -30.779 1.00 83.00 106 GLU A N 1
ATOM 799 C CA . GLU A 1 106 ? 18.085 -10.783 -30.448 1.00 83.00 106 GLU A CA 1
ATOM 800 C C . GLU A 1 106 ? 18.909 -11.245 -29.235 1.00 83.00 106 GLU A C 1
ATOM 802 O O . GLU A 1 106 ? 18.559 -12.237 -28.598 1.00 83.00 106 GLU A O 1
ATOM 807 N N . ASP A 1 107 ? 19.947 -10.495 -28.865 1.00 77.44 107 ASP A N 1
ATOM 808 C CA . ASP A 1 107 ? 20.800 -10.798 -27.712 1.00 77.44 107 ASP A CA 1
ATOM 809 C C . ASP A 1 107 ? 20.309 -10.144 -26.401 1.00 77.44 107 ASP A C 1
ATOM 811 O O . ASP A 1 107 ? 20.957 -10.251 -25.357 1.00 77.44 107 ASP A O 1
ATOM 815 N N . MET A 1 108 ? 19.151 -9.471 -26.426 1.00 75.06 108 MET A N 1
ATOM 816 C CA . MET A 1 108 ? 18.624 -8.665 -25.320 1.00 75.06 108 MET A CA 1
ATOM 817 C C . MET A 1 108 ? 17.329 -9.248 -24.749 1.00 75.06 108 MET A C 1
ATOM 819 O O . MET A 1 108 ? 16.234 -8.780 -25.041 1.00 75.06 108 MET A O 1
ATOM 823 N N . PHE A 1 109 ? 17.443 -10.266 -23.896 1.00 62.12 109 PHE A N 1
ATOM 824 C CA . PHE A 1 109 ? 16.268 -10.892 -23.271 1.00 62.12 109 PHE A CA 1
ATOM 825 C C . PHE A 1 109 ? 15.653 -10.070 -22.125 1.00 62.12 109 PHE A C 1
ATOM 827 O O . PHE A 1 109 ? 14.479 -10.253 -21.823 1.00 62.12 109 PHE A O 1
ATOM 834 N N . ASP A 1 110 ? 16.414 -9.145 -21.530 1.00 65.06 110 ASP A N 1
ATOM 835 C CA . ASP A 1 110 ? 16.008 -8.391 -20.329 1.00 65.06 110 ASP A CA 1
ATOM 836 C C . ASP A 1 110 ? 16.029 -6.864 -20.516 1.00 65.06 110 ASP A C 1
ATOM 838 O O . ASP A 1 110 ? 15.890 -6.108 -19.551 1.00 65.06 110 ASP A O 1
ATOM 842 N N . LEU A 1 111 ? 16.257 -6.384 -21.742 1.00 75.12 111 LEU A N 1
ATOM 843 C CA . LEU A 1 111 ? 16.407 -4.960 -22.035 1.00 75.12 111 LEU A CA 1
ATOM 844 C C . LEU A 1 111 ? 15.428 -4.532 -23.122 1.00 75.12 111 LEU A C 1
ATOM 846 O O . LEU A 1 111 ? 15.255 -5.219 -24.127 1.00 75.12 111 LEU A O 1
ATOM 850 N N . ARG A 1 112 ? 14.803 -3.366 -22.918 1.00 83.06 112 ARG A N 1
ATOM 851 C CA . ARG A 1 112 ? 13.965 -2.753 -23.950 1.00 83.06 112 ARG A CA 1
ATOM 852 C C . ARG A 1 112 ? 14.820 -2.407 -25.154 1.00 83.06 112 ARG A C 1
ATOM 854 O O . ARG A 1 112 ? 15.942 -1.915 -25.021 1.00 83.06 112 ARG A O 1
ATOM 861 N N . CYS A 1 113 ? 14.252 -2.674 -26.315 1.00 90.38 113 CYS A N 1
ATOM 862 C CA . CYS A 1 113 ? 14.970 -2.661 -27.562 1.00 90.38 113 CYS A CA 1
ATOM 863 C C . CYS A 1 113 ? 14.211 -1.829 -28.590 1.00 90.38 113 CYS A C 1
ATOM 865 O O . CYS A 1 113 ? 13.082 -2.166 -28.947 1.00 90.38 113 CYS A O 1
ATOM 867 N N . TYR A 1 114 ? 14.820 -0.740 -29.056 1.00 90.56 114 TYR A N 1
ATOM 868 C CA . TYR A 1 114 ? 14.176 0.201 -29.967 1.00 90.56 114 TYR A CA 1
ATOM 869 C C . TYR A 1 114 ? 14.776 0.049 -31.359 1.00 90.56 114 TYR A C 1
ATOM 871 O O . TYR A 1 114 ? 15.909 0.461 -31.612 1.00 90.56 114 TYR A O 1
ATOM 879 N N . SER A 1 115 ? 14.015 -0.559 -32.266 1.00 91.38 115 SER A N 1
ATOM 880 C CA . SER A 1 115 ? 14.422 -0.749 -33.654 1.00 91.38 115 SER A CA 1
ATOM 881 C C . SER A 1 115 ? 13.273 -0.436 -34.604 1.00 91.38 115 SER A C 1
ATOM 883 O O . SER A 1 115 ? 12.109 -0.754 -34.353 1.00 91.38 115 SER A O 1
ATOM 885 N N . THR A 1 116 ? 13.612 0.172 -35.739 1.00 88.88 116 THR A N 1
ATOM 886 C CA . THR A 1 116 ? 12.659 0.387 -36.836 1.00 88.88 116 THR A CA 1
ATOM 887 C C . THR A 1 116 ? 12.284 -0.925 -37.534 1.00 88.88 116 THR A C 1
ATOM 889 O O . THR A 1 116 ? 11.249 -0.986 -38.195 1.00 88.88 116 THR A O 1
ATOM 892 N N . GLU A 1 117 ? 13.081 -1.985 -37.354 1.00 87.00 117 GLU A N 1
ATOM 893 C CA . GLU A 1 117 ? 12.802 -3.329 -37.864 1.00 87.00 117 GLU A CA 1
ATOM 894 C C . GLU A 1 117 ? 11.706 -4.027 -37.047 1.00 87.00 117 GLU A C 1
ATOM 896 O O . GLU A 1 117 ? 10.748 -4.554 -37.616 1.00 87.00 117 GLU A O 1
ATOM 901 N N . THR A 1 118 ? 11.809 -3.988 -35.714 1.00 79.81 118 THR A N 1
ATOM 902 C CA . THR A 1 118 ? 10.824 -4.598 -34.804 1.00 79.81 118 THR A CA 1
ATOM 903 C C . THR A 1 118 ? 9.540 -3.777 -34.712 1.00 79.81 118 THR A C 1
ATOM 905 O O . THR A 1 118 ? 8.457 -4.335 -34.525 1.00 79.81 118 THR A O 1
ATOM 908 N N . HIS A 1 119 ? 9.635 -2.463 -34.934 1.00 79.75 119 HIS A N 1
ATOM 909 C CA . HIS A 1 119 ? 8.504 -1.541 -34.933 1.00 79.75 119 HIS A CA 1
ATOM 910 C C . HIS A 1 119 ? 8.447 -0.725 -36.238 1.00 79.75 119 HIS A C 1
ATOM 912 O O . HIS A 1 119 ? 8.761 0.466 -36.244 1.00 79.75 119 HIS A O 1
ATOM 918 N N . PRO A 1 120 ? 7.964 -1.305 -37.358 1.00 78.06 120 PRO A N 1
ATOM 919 C CA . PRO A 1 120 ? 7.935 -0.633 -38.666 1.00 78.06 120 PRO A CA 1
ATOM 920 C C . PRO A 1 120 ? 7.158 0.689 -38.687 1.00 78.06 120 PRO A C 1
ATOM 922 O O . PRO A 1 120 ? 7.383 1.541 -39.546 1.00 78.06 120 PRO A O 1
ATOM 925 N N . PHE A 1 121 ? 6.236 0.882 -37.740 1.00 78.19 121 PHE A N 1
ATOM 926 C CA . PHE A 1 121 ? 5.489 2.130 -37.594 1.00 78.19 121 PHE A CA 1
ATOM 927 C C . PHE A 1 121 ? 6.360 3.296 -37.090 1.00 78.19 121 PHE A C 1
ATOM 929 O O . PHE A 1 121 ? 6.051 4.449 -37.389 1.00 78.19 121 PHE A O 1
ATOM 936 N N . TRP A 1 122 ? 7.478 3.013 -36.412 1.00 76.75 122 TRP A N 1
ATOM 937 C CA . TRP A 1 122 ? 8.454 4.004 -35.947 1.00 76.75 122 TRP A CA 1
ATOM 938 C C . TRP A 1 122 ? 9.413 4.485 -37.031 1.00 76.75 122 TRP A C 1
ATOM 940 O O . TRP A 1 122 ? 10.034 5.529 -36.859 1.00 76.75 122 TRP A O 1
ATOM 950 N N . ALA A 1 123 ? 9.499 3.807 -38.178 1.00 72.06 123 ALA A N 1
ATOM 951 C CA . ALA A 1 123 ? 10.386 4.219 -39.269 1.00 72.06 123 ALA A CA 1
ATOM 952 C C . ALA A 1 123 ? 10.099 5.649 -39.774 1.00 72.06 123 ALA A C 1
ATOM 954 O O . ALA A 1 123 ? 10.997 6.334 -40.254 1.00 72.06 123 ALA A O 1
ATOM 955 N N . ASN A 1 124 ? 8.857 6.125 -39.624 1.00 79.19 124 ASN A N 1
ATOM 956 C CA . ASN A 1 124 ? 8.466 7.494 -39.975 1.00 79.19 124 ASN A CA 1
ATOM 957 C C . ASN A 1 124 ? 8.533 8.475 -38.791 1.00 79.19 124 ASN A C 1
ATOM 959 O O . ASN A 1 124 ? 8.207 9.648 -38.961 1.00 79.19 124 ASN A O 1
ATOM 963 N N . ILE A 1 125 ? 8.898 7.998 -37.5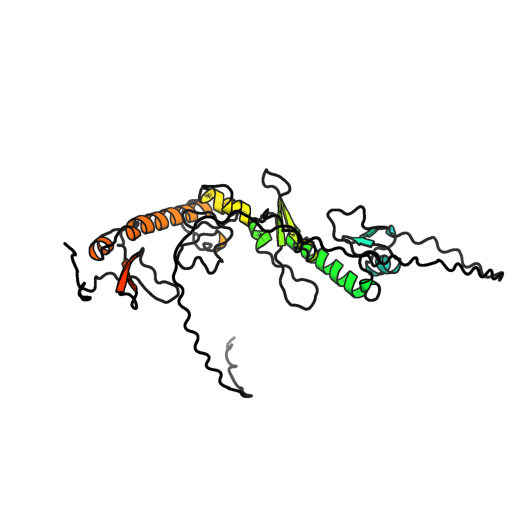97 1.00 87.06 125 ILE A N 1
ATOM 964 C CA . ILE A 1 125 ? 8.836 8.745 -36.337 1.00 87.06 125 ILE A CA 1
ATOM 965 C C . ILE A 1 125 ? 10.024 8.384 -35.419 1.00 87.06 125 ILE A C 1
ATOM 967 O O . ILE A 1 125 ? 9.852 8.124 -34.230 1.00 87.06 125 ILE A O 1
ATOM 971 N N . ILE A 1 126 ? 11.247 8.369 -35.965 1.00 90.00 126 ILE A N 1
ATOM 972 C CA . ILE A 1 126 ? 12.483 8.085 -35.202 1.00 90.00 126 ILE A CA 1
ATOM 973 C C . ILE A 1 126 ? 12.596 8.985 -33.959 1.00 90.00 126 ILE A C 1
ATOM 975 O O . ILE A 1 126 ? 12.970 8.518 -32.891 1.00 90.00 126 ILE A O 1
ATOM 979 N N . ASP A 1 127 ? 12.218 10.258 -34.078 1.00 89.94 127 ASP A N 1
ATOM 980 C CA . ASP A 1 127 ? 12.201 11.239 -32.984 1.00 89.94 127 ASP A CA 1
ATOM 981 C C . ASP A 1 127 ? 11.402 10.740 -31.783 1.00 89.94 127 ASP A C 1
ATOM 983 O O . ASP A 1 127 ? 11.856 10.825 -30.648 1.00 89.94 127 ASP A O 1
ATOM 987 N N . TYR A 1 128 ? 10.227 10.184 -32.060 1.00 86.50 128 TYR A N 1
ATOM 988 C CA . TYR A 1 128 ? 9.322 9.674 -31.046 1.00 86.50 128 TYR A CA 1
ATOM 989 C C . TYR A 1 128 ? 9.851 8.387 -30.419 1.00 86.50 128 TYR A C 1
ATOM 991 O O . TYR A 1 128 ? 9.804 8.237 -29.205 1.00 86.50 128 TYR A O 1
ATOM 999 N N . MET A 1 129 ? 10.413 7.480 -31.224 1.00 89.12 129 MET A N 1
ATOM 1000 C CA . MET A 1 129 ? 11.092 6.294 -30.699 1.00 89.12 129 MET A CA 1
ATOM 1001 C C . MET A 1 129 ? 12.196 6.679 -29.706 1.00 89.12 129 MET A C 1
ATOM 1003 O O . MET A 1 129 ? 12.294 6.084 -28.637 1.00 89.12 129 MET A O 1
ATOM 1007 N N . CYS A 1 130 ? 13.014 7.674 -30.048 1.00 91.81 130 CYS A N 1
ATOM 1008 C CA . CYS A 1 130 ? 14.089 8.127 -29.173 1.00 91.81 130 CYS A CA 1
ATOM 1009 C C . CYS A 1 130 ? 13.569 8.851 -27.927 1.00 91.81 130 CYS A C 1
ATOM 1011 O O . CYS A 1 130 ? 14.104 8.632 -26.849 1.00 91.81 130 CYS A O 1
ATOM 1013 N N . GLU A 1 131 ? 12.488 9.627 -28.035 1.00 89.25 131 GLU A N 1
ATOM 1014 C CA . GLU A 1 131 ? 11.820 10.211 -26.865 1.00 89.25 131 GLU A CA 1
ATOM 1015 C C . GLU A 1 131 ? 11.299 9.131 -25.901 1.00 89.25 131 GLU A C 1
ATOM 1017 O O . GLU A 1 131 ? 11.437 9.263 -24.685 1.00 89.25 131 GLU A O 1
ATOM 1022 N N . VAL A 1 132 ? 10.719 8.048 -26.431 1.00 85.62 132 VAL A N 1
ATOM 1023 C CA . VAL A 1 132 ? 10.297 6.893 -25.626 1.00 85.62 132 VAL A CA 1
ATOM 1024 C C . VAL A 1 132 ? 11.510 6.225 -24.975 1.00 85.62 132 VAL A C 1
ATOM 1026 O O . VAL A 1 132 ? 11.463 5.929 -23.785 1.00 85.62 132 VAL A O 1
ATOM 1029 N N . ALA A 1 133 ? 12.604 6.037 -25.718 1.00 88.69 133 ALA A N 1
ATOM 1030 C CA . ALA A 1 133 ? 13.820 5.423 -25.194 1.00 88.69 133 ALA A CA 1
ATOM 1031 C C . ALA A 1 133 ? 14.451 6.226 -24.045 1.00 88.69 133 ALA A C 1
ATOM 1033 O O . ALA A 1 133 ? 14.820 5.633 -23.030 1.00 88.69 133 ALA A O 1
ATOM 1034 N N . ASP A 1 134 ? 14.531 7.553 -24.180 1.00 89.06 134 ASP A N 1
ATOM 1035 C CA . ASP A 1 134 ? 15.063 8.446 -23.146 1.00 89.06 134 ASP A CA 1
ATOM 1036 C C . ASP A 1 134 ? 14.196 8.395 -21.876 1.00 89.06 134 ASP A C 1
ATOM 1038 O O . ASP A 1 134 ? 14.705 8.245 -20.765 1.00 89.06 134 ASP A O 1
ATOM 1042 N N . LYS A 1 135 ? 12.865 8.439 -22.026 1.00 86.94 135 LYS A N 1
ATOM 1043 C CA . LYS A 1 135 ? 11.938 8.335 -20.887 1.00 86.94 135 LYS A CA 1
ATOM 1044 C C . LYS A 1 135 ? 11.981 6.968 -20.221 1.00 86.94 135 LYS A C 1
ATOM 1046 O O . LYS A 1 135 ? 11.899 6.877 -18.999 1.00 86.94 135 LYS A O 1
ATOM 1051 N N . ASP A 1 136 ? 12.136 5.898 -20.990 1.00 85.25 136 ASP A N 1
ATOM 1052 C CA . ASP A 1 136 ? 12.311 4.571 -20.413 1.00 85.25 136 ASP A CA 1
ATOM 1053 C C . ASP A 1 136 ? 13.621 4.474 -19.625 1.00 85.25 136 ASP A C 1
ATOM 1055 O O . ASP A 1 136 ? 13.637 3.836 -18.574 1.00 85.25 136 ASP A O 1
ATOM 1059 N N . GLU A 1 137 ? 14.697 5.143 -20.049 1.00 87.00 137 GLU A N 1
ATOM 1060 C CA . GLU A 1 137 ? 15.925 5.252 -19.253 1.00 87.00 137 GLU A CA 1
ATOM 1061 C C . GLU A 1 137 ? 15.695 6.010 -17.933 1.00 87.00 137 GLU A C 1
ATOM 1063 O O . GLU A 1 137 ? 16.125 5.542 -16.874 1.00 87.00 137 GLU A O 1
ATOM 1068 N N . GLU A 1 138 ? 14.952 7.120 -17.956 1.00 89.25 138 GLU A N 1
ATOM 1069 C CA . GLU A 1 138 ? 14.544 7.845 -16.743 1.00 89.25 138 GLU A CA 1
ATOM 1070 C C . GLU A 1 138 ? 13.684 6.975 -15.812 1.00 89.25 138 GLU A C 1
ATOM 1072 O O . GLU A 1 138 ? 13.907 6.937 -14.595 1.00 89.25 138 GLU A O 1
ATOM 1077 N N . ASN A 1 139 ? 12.737 6.220 -16.370 1.00 88.31 139 ASN A N 1
ATOM 1078 C CA . ASN A 1 139 ? 11.880 5.296 -15.631 1.00 88.31 139 ASN A CA 1
ATOM 1079 C C . ASN A 1 139 ? 12.700 4.155 -15.017 1.00 88.31 139 ASN A C 1
ATOM 1081 O O . ASN A 1 139 ? 12.524 3.823 -13.844 1.00 88.31 139 ASN A O 1
ATOM 1085 N N . TRP A 1 140 ? 13.659 3.605 -15.762 1.00 88.31 140 TRP A N 1
ATOM 1086 C CA . TRP A 1 140 ? 14.606 2.609 -15.264 1.00 88.31 140 TRP A CA 1
ATOM 1087 C C . TRP A 1 140 ? 15.492 3.148 -14.146 1.00 88.31 140 TRP A C 1
ATOM 1089 O O . TRP A 1 140 ? 15.709 2.444 -13.162 1.00 88.31 140 TRP A O 1
ATOM 1099 N N . ALA A 1 141 ? 15.988 4.380 -14.252 1.00 90.12 141 ALA A N 1
ATOM 1100 C CA . ALA A 1 141 ? 16.762 5.009 -13.186 1.00 90.12 141 ALA A CA 1
ATOM 1101 C C . ALA A 1 141 ? 15.899 5.242 -11.934 1.00 90.12 141 ALA A C 1
ATOM 1103 O O . ALA A 1 141 ? 16.334 4.984 -10.808 1.00 90.12 141 ALA A O 1
ATOM 1104 N N . THR A 1 142 ? 14.654 5.676 -12.131 1.00 91.44 142 THR A N 1
ATOM 1105 C CA . THR A 1 142 ? 13.696 5.946 -11.055 1.00 91.44 142 THR A CA 1
ATOM 1106 C C . THR A 1 142 ? 13.331 4.663 -10.310 1.00 91.44 142 THR A C 1
ATOM 1108 O O . THR A 1 142 ? 13.512 4.598 -9.090 1.00 91.44 142 THR A O 1
ATOM 1111 N N . CYS A 1 143 ? 12.900 3.622 -11.028 1.00 90.88 143 CYS A N 1
ATOM 1112 C CA . CYS A 1 143 ? 12.566 2.322 -10.451 1.00 90.88 143 CYS A CA 1
ATOM 1113 C C . CYS A 1 143 ? 13.813 1.614 -9.907 1.00 90.88 143 CYS A C 1
ATOM 1115 O O . CYS A 1 143 ? 13.848 1.243 -8.741 1.00 90.88 143 CYS A O 1
ATOM 1117 N N . GLY A 1 144 ? 14.882 1.501 -10.695 1.00 90.44 144 GLY A N 1
ATOM 1118 C CA . GLY A 1 144 ? 16.096 0.762 -10.331 1.00 90.44 144 GLY A CA 1
ATOM 1119 C C . GLY A 1 144 ? 16.855 1.330 -9.127 1.00 90.44 144 GLY A C 1
ATOM 1120 O O . GLY A 1 144 ? 17.677 0.636 -8.532 1.00 90.44 144 GLY A O 1
ATOM 112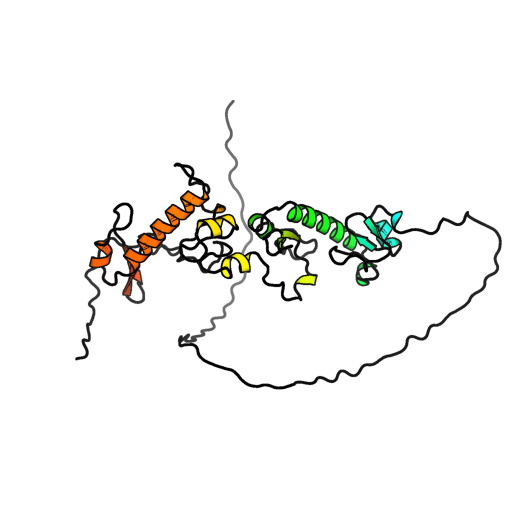1 N N . SER A 1 145 ? 16.570 2.574 -8.724 1.00 90.62 145 SER A N 1
ATOM 1122 C CA . SER A 1 145 ? 17.087 3.155 -7.477 1.00 90.62 145 SER A CA 1
ATOM 1123 C C . SER A 1 145 ? 16.452 2.572 -6.205 1.00 90.62 145 SER A C 1
ATOM 1125 O O . SER A 1 145 ? 16.979 2.780 -5.109 1.00 90.62 145 SER A O 1
ATOM 1127 N N . LYS A 1 146 ? 15.322 1.865 -6.322 1.00 90.19 146 LYS A N 1
ATOM 1128 C CA . LYS A 1 146 ? 14.578 1.306 -5.189 1.00 90.19 146 LYS A CA 1
ATOM 1129 C C . LYS A 1 146 ? 15.141 -0.057 -4.813 1.00 90.19 146 LYS A C 1
ATOM 1131 O O . LYS A 1 146 ? 15.275 -0.942 -5.654 1.00 90.19 146 LYS A O 1
ATOM 1136 N N . GLN A 1 147 ? 15.475 -0.208 -3.535 1.00 85.56 147 GLN A N 1
ATOM 1137 C CA . GLN A 1 147 ? 16.100 -1.417 -2.985 1.00 85.56 147 GLN A CA 1
ATOM 1138 C C . GLN A 1 147 ? 15.126 -2.289 -2.195 1.00 85.56 147 GLN A C 1
ATOM 1140 O O . GLN A 1 147 ? 15.511 -3.351 -1.712 1.00 85.56 147 GLN A O 1
ATOM 1145 N N . ASP A 1 148 ? 13.878 -1.854 -2.064 1.00 80.94 148 ASP A N 1
ATOM 1146 C CA . ASP A 1 148 ? 12.839 -2.600 -1.383 1.00 80.94 148 ASP A CA 1
ATOM 1147 C C . ASP A 1 148 ? 11.532 -2.574 -2.179 1.00 80.94 148 ASP A C 1
ATOM 1149 O O . ASP A 1 148 ? 11.225 -1.655 -2.943 1.00 80.94 148 ASP A O 1
ATOM 1153 N N . CYS A 1 149 ? 10.766 -3.637 -1.982 1.00 77.00 149 CYS A N 1
ATOM 1154 C CA . CYS A 1 149 ? 9.511 -3.896 -2.669 1.00 77.00 149 CYS A CA 1
ATOM 1155 C C . CYS A 1 149 ? 8.466 -2.797 -2.406 1.00 77.00 149 CYS A C 1
ATOM 1157 O O . CYS A 1 149 ? 7.780 -2.374 -3.340 1.00 77.00 149 CYS A O 1
ATOM 1159 N N . ALA A 1 150 ? 8.380 -2.278 -1.177 1.00 71.75 150 ALA A N 1
ATOM 1160 C CA . ALA A 1 150 ? 7.410 -1.241 -0.843 1.00 71.75 150 ALA A CA 1
ATOM 1161 C C . ALA A 1 150 ? 7.708 0.048 -1.612 1.00 71.75 150 ALA A C 1
ATOM 1163 O O . ALA A 1 150 ? 6.870 0.501 -2.392 1.00 71.75 150 ALA A O 1
ATOM 1164 N N . THR A 1 151 ? 8.913 0.607 -1.471 1.00 80.44 151 THR A N 1
ATOM 1165 C CA . THR A 1 151 ? 9.279 1.843 -2.173 1.00 80.44 151 THR A CA 1
ATOM 1166 C C . THR A 1 151 ? 9.226 1.681 -3.685 1.00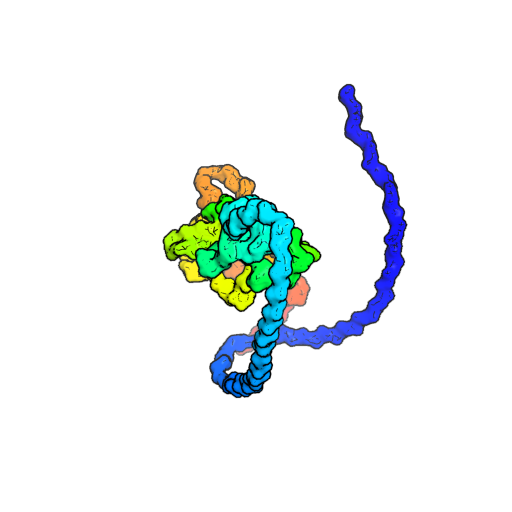 80.44 151 THR A C 1
ATOM 1168 O O . THR A 1 151 ? 8.867 2.634 -4.373 1.00 80.44 151 THR A O 1
ATOM 1171 N N . CYS A 1 152 ? 9.501 0.484 -4.207 1.00 85.50 152 CYS A N 1
ATOM 1172 C CA . CYS A 1 152 ? 9.301 0.168 -5.612 1.00 85.50 152 CYS A CA 1
ATOM 1173 C C . CYS A 1 152 ? 7.839 0.326 -6.041 1.00 85.50 152 CYS A C 1
ATOM 1175 O O . CYS A 1 152 ? 7.535 1.161 -6.884 1.00 85.50 152 CYS A O 1
ATOM 1177 N N . THR A 1 153 ? 6.920 -0.420 -5.427 1.00 78.56 153 THR A N 1
ATOM 1178 C CA . THR A 1 153 ? 5.509 -0.452 -5.857 1.00 78.56 153 THR A CA 1
ATOM 1179 C C . THR A 1 153 ? 4.750 0.863 -5.658 1.00 78.56 153 THR A C 1
ATOM 1181 O O . THR A 1 153 ? 3.761 1.096 -6.347 1.00 78.56 153 THR A O 1
ATOM 1184 N N . TYR A 1 154 ? 5.216 1.746 -4.768 1.00 75.06 154 TYR A N 1
ATOM 1185 C CA . TYR A 1 154 ? 4.675 3.106 -4.615 1.00 75.06 154 TYR A CA 1
ATOM 1186 C C . TYR A 1 154 ? 5.291 4.134 -5.569 1.00 75.06 154 TYR A C 1
ATOM 1188 O O . TYR A 1 154 ? 4.845 5.281 -5.616 1.00 75.06 154 TYR A O 1
ATOM 1196 N N . THR A 1 155 ? 6.342 3.766 -6.299 1.00 83.00 155 THR A N 1
ATOM 1197 C CA . THR A 1 155 ? 6.977 4.670 -7.251 1.00 83.00 155 THR A CA 1
ATOM 1198 C C . THR A 1 155 ? 6.182 4.657 -8.545 1.00 83.00 155 THR A C 1
ATOM 1200 O O . THR A 1 155 ? 6.172 3.663 -9.265 1.00 83.00 155 THR A O 1
ATOM 1203 N N . MET A 1 156 ? 5.526 5.777 -8.832 1.00 81.69 156 MET A N 1
ATOM 1204 C CA . MET A 1 156 ? 4.876 6.007 -10.115 1.00 81.69 156 MET A CA 1
ATOM 1205 C C . MET A 1 156 ? 5.900 6.555 -11.105 1.00 81.69 156 MET A C 1
ATOM 1207 O O . MET A 1 156 ? 6.671 7.462 -10.784 1.00 81.69 156 MET A O 1
ATOM 1211 N N . ILE A 1 157 ? 5.899 5.996 -12.304 1.00 85.62 157 ILE A N 1
ATOM 1212 C CA . ILE A 1 157 ? 6.638 6.488 -13.456 1.00 85.62 157 ILE A CA 1
ATOM 1213 C C . ILE A 1 157 ? 5.668 7.140 -14.437 1.00 85.62 157 ILE A C 1
ATOM 1215 O O . ILE A 1 157 ? 4.523 6.705 -14.604 1.00 85.62 157 ILE A O 1
ATOM 1219 N N . HIS A 1 158 ? 6.128 8.210 -15.079 1.00 75.88 158 HIS A N 1
ATOM 1220 C CA . HIS A 1 158 ? 5.375 8.847 -16.148 1.00 75.88 158 HIS A CA 1
ATOM 1221 C C . HIS A 1 158 ? 5.663 8.110 -17.450 1.00 75.88 158 HIS A C 1
ATOM 1223 O O . HIS A 1 158 ? 6.811 8.037 -17.896 1.00 75.88 158 HIS A O 1
ATOM 1229 N N . GLU A 1 159 ? 4.622 7.562 -18.073 1.00 68.25 159 GLU A N 1
ATOM 1230 C CA . GLU A 1 159 ? 4.769 7.048 -19.426 1.00 68.25 159 GLU A CA 1
ATOM 1231 C C . GLU A 1 159 ? 4.849 8.174 -20.451 1.00 68.25 159 GLU A C 1
ATOM 1233 O O . GLU A 1 159 ? 4.364 9.296 -20.277 1.00 68.25 159 GLU A O 1
ATOM 1238 N N . ALA A 1 160 ? 5.513 7.837 -21.550 1.00 54.06 160 ALA A N 1
ATOM 1239 C CA . ALA A 1 160 ? 5.925 8.767 -22.573 1.00 54.06 160 ALA A CA 1
ATOM 1240 C C . ALA A 1 160 ? 4.803 9.323 -23.446 1.00 54.06 160 ALA A C 1
ATOM 1242 O O . ALA A 1 160 ? 5.095 10.218 -24.237 1.00 54.06 160 ALA A O 1
ATOM 1243 N N . VAL A 1 161 ? 3.564 8.833 -23.343 1.00 54.66 161 VAL A N 1
ATOM 1244 C CA . VAL A 1 161 ? 2.620 8.997 -24.449 1.00 54.66 161 VAL A CA 1
ATOM 1245 C C . VAL A 1 161 ? 1.182 9.249 -23.995 1.00 54.66 161 VAL A C 1
ATOM 1247 O O . VAL A 1 161 ? 0.483 8.355 -23.537 1.00 54.66 161 VAL A O 1
ATOM 1250 N N . ASP A 1 162 ? 0.772 10.504 -24.176 1.00 50.88 162 ASP A N 1
ATOM 1251 C CA . ASP A 1 162 ? -0.567 11.063 -24.428 1.00 50.88 162 ASP A CA 1
ATOM 1252 C C . ASP A 1 162 ? -1.791 10.724 -23.561 1.00 50.88 162 ASP A C 1
ATOM 1254 O O . ASP A 1 162 ? -2.758 11.485 -23.618 1.00 50.88 162 ASP A O 1
ATOM 1258 N N . GLU A 1 163 ? -1.796 9.698 -22.713 1.00 60.00 163 GLU A N 1
ATOM 1259 C CA . GLU A 1 163 ? -3.023 9.327 -21.987 1.00 60.00 163 GLU A CA 1
ATOM 1260 C C . GLU A 1 163 ? -3.021 9.677 -20.492 1.00 60.00 163 GLU A C 1
ATOM 1262 O O . GLU A 1 163 ? -4.040 9.529 -19.818 1.00 60.00 163 GLU A O 1
ATOM 1267 N N . GLY A 1 164 ? -1.922 10.229 -19.964 1.00 64.50 164 GLY A N 1
ATOM 1268 C CA . GLY A 1 164 ? -1.855 10.668 -18.563 1.00 64.50 164 GLY A CA 1
ATOM 1269 C C . GLY A 1 164 ? -2.004 9.528 -17.550 1.00 64.50 164 GLY A C 1
ATOM 1270 O O . GLY A 1 164 ? -2.277 9.790 -16.379 1.00 64.50 164 GLY A O 1
ATOM 1271 N N . TYR A 1 165 ? -1.837 8.279 -17.988 1.00 68.75 165 TYR A N 1
ATOM 1272 C CA . TYR A 1 165 ? -1.781 7.129 -17.102 1.00 68.75 165 TYR A CA 1
ATOM 1273 C C . TYR A 1 165 ? -0.399 7.064 -16.453 1.00 68.75 165 TYR A C 1
ATOM 1275 O O . TYR A 1 165 ? 0.637 7.044 -17.116 1.00 68.75 165 TYR A O 1
ATOM 1283 N N . GLU A 1 166 ? -0.393 7.088 -15.127 1.00 75.19 166 GLU A N 1
ATOM 1284 C CA . GLU A 1 166 ? 0.795 6.811 -14.335 1.00 75.19 166 GLU A CA 1
ATOM 1285 C C . GLU A 1 166 ? 0.916 5.293 -14.188 1.00 75.19 166 GLU A C 1
ATOM 1287 O O . GLU A 1 166 ? -0.047 4.621 -13.807 1.00 75.19 166 GLU A O 1
ATOM 1292 N N . HIS A 1 167 ? 2.096 4.748 -14.476 1.00 78.00 167 HIS A N 1
ATOM 1293 C CA . HIS A 1 167 ? 2.366 3.325 -14.298 1.00 78.00 167 HIS A CA 1
ATOM 1294 C C . HIS A 1 167 ? 3.194 3.140 -13.028 1.00 78.00 167 HIS A C 1
ATOM 1296 O O . HIS A 1 167 ? 4.144 3.889 -12.814 1.00 78.00 167 HIS A O 1
ATOM 1302 N N . PRO A 1 168 ? 2.876 2.178 -12.154 1.00 80.31 168 PRO A N 1
ATOM 1303 C CA . PRO A 1 168 ? 3.750 1.878 -11.031 1.00 80.31 168 PRO A CA 1
ATOM 1304 C C . PRO A 1 168 ? 5.010 1.155 -11.528 1.00 80.31 168 PRO A C 1
ATOM 1306 O O . PRO A 1 168 ? 4.977 0.434 -12.530 1.00 80.31 168 PRO A O 1
ATOM 1309 N N . CYS A 1 169 ? 6.123 1.291 -10.812 1.00 86.81 169 CYS A N 1
ATOM 1310 C CA . CYS A 1 169 ? 7.195 0.305 -10.896 1.00 86.81 169 CYS A CA 1
ATOM 1311 C C . CYS A 1 169 ? 6.713 -1.031 -10.306 1.00 86.81 169 CYS A C 1
ATOM 1313 O O . CYS A 1 169 ? 5.858 -1.069 -9.418 1.00 86.81 169 CYS A O 1
ATOM 1315 N N . TYR A 1 170 ? 7.305 -2.136 -10.748 1.00 83.44 170 TYR A N 1
ATOM 1316 C CA . TYR A 1 170 ? 7.069 -3.458 -10.183 1.00 83.44 170 TYR A CA 1
ATOM 1317 C C . TYR A 1 170 ? 8.348 -4.036 -9.583 1.00 83.44 170 TYR A C 1
ATOM 1319 O O . TYR A 1 170 ? 9.458 -3.784 -10.050 1.00 83.44 170 TYR A O 1
ATOM 1327 N N . TRP A 1 171 ? 8.192 -4.826 -8.526 1.00 84.19 171 TRP A N 1
ATOM 1328 C CA . TRP A 1 171 ? 9.300 -5.544 -7.914 1.00 84.19 171 TRP A CA 1
ATOM 1329 C C . TRP A 1 171 ? 9.446 -6.917 -8.567 1.00 84.19 171 TRP A C 1
ATOM 1331 O O . TRP A 1 171 ? 8.513 -7.716 -8.534 1.00 84.19 171 TRP A O 1
ATOM 1341 N N . HIS A 1 172 ? 10.605 -7.191 -9.153 1.00 81.75 172 HIS A N 1
ATOM 1342 C CA . HIS A 1 172 ? 10.955 -8.485 -9.721 1.00 81.75 172 HIS A CA 1
ATOM 1343 C C . HIS A 1 172 ? 11.791 -9.278 -8.718 1.00 81.75 172 HIS A C 1
ATOM 1345 O O . HIS A 1 172 ? 12.866 -8.831 -8.328 1.00 81.75 172 HIS A O 1
ATOM 1351 N N . LEU A 1 173 ? 11.323 -10.454 -8.299 1.00 74.88 173 LEU A N 1
ATOM 1352 C CA . LEU A 1 173 ? 12.118 -11.353 -7.463 1.00 74.88 173 LEU A CA 1
ATOM 1353 C C . LEU A 1 173 ? 13.145 -12.087 -8.326 1.00 74.88 173 LEU A C 1
ATOM 1355 O O . LEU A 1 173 ? 12.785 -12.796 -9.260 1.00 74.88 173 LEU A O 1
ATOM 1359 N N . GLU A 1 174 ? 14.422 -11.934 -7.991 1.00 79.31 174 GLU A N 1
ATOM 1360 C CA . GLU A 1 174 ? 15.516 -12.617 -8.690 1.00 79.31 174 GLU A CA 1
ATOM 1361 C C . GLU A 1 174 ? 15.787 -13.997 -8.079 1.00 79.31 174 GLU A C 1
ATOM 1363 O O . GLU A 1 174 ? 16.277 -14.903 -8.756 1.00 79.31 174 GLU A O 1
ATOM 1368 N N . ASP A 1 175 ? 15.431 -14.191 -6.804 1.00 76.00 175 ASP A N 1
ATOM 1369 C CA . ASP A 1 175 ? 15.571 -15.467 -6.117 1.00 76.00 175 ASP A CA 1
ATOM 1370 C C . ASP A 1 175 ? 14.481 -15.741 -5.062 1.00 76.00 175 ASP A C 1
ATOM 1372 O O . ASP A 1 175 ? 13.701 -14.884 -4.642 1.00 76.00 175 ASP A O 1
ATOM 1376 N N . LEU A 1 176 ? 14.458 -16.990 -4.584 1.00 64.88 176 LEU A N 1
ATOM 1377 C CA . LEU A 1 176 ? 13.594 -17.428 -3.480 1.00 64.88 176 LEU A CA 1
ATOM 1378 C C . LEU A 1 176 ? 14.045 -16.895 -2.110 1.00 64.88 176 LEU A C 1
ATOM 1380 O O . LEU A 1 176 ? 13.294 -17.000 -1.140 1.00 64.88 176 LEU A O 1
ATOM 1384 N N . ALA A 1 177 ? 15.263 -16.354 -2.006 1.00 67.00 177 ALA A N 1
ATOM 1385 C CA . ALA A 1 177 ? 15.773 -15.747 -0.779 1.00 67.00 177 ALA A CA 1
ATOM 1386 C C . ALA A 1 177 ? 15.206 -14.333 -0.563 1.00 67.00 177 ALA A C 1
ATOM 1388 O O . ALA A 1 177 ? 15.349 -13.771 0.522 1.00 67.00 177 ALA A O 1
ATOM 1389 N N . GLY A 1 178 ? 14.495 -13.791 -1.554 1.00 60.97 178 GLY A N 1
ATOM 1390 C CA . GLY A 1 178 ? 13.844 -12.497 -1.478 1.00 60.97 178 GLY A CA 1
ATOM 1391 C C . GLY A 1 178 ? 14.684 -11.334 -1.940 1.00 60.97 178 GLY A C 1
ATOM 1392 O O . GLY A 1 178 ? 14.280 -10.201 -1.683 1.00 60.97 178 GLY A O 1
ATOM 1393 N N . THR A 1 179 ? 15.809 -11.597 -2.601 1.00 76.44 179 THR A N 1
ATOM 1394 C CA . THR A 1 179 ? 16.470 -10.550 -3.363 1.00 76.44 179 THR A CA 1
ATOM 1395 C C . THR A 1 179 ? 15.650 -10.282 -4.619 1.00 76.44 179 THR A C 1
ATOM 1397 O O . THR A 1 179 ? 15.041 -11.173 -5.219 1.00 76.44 179 THR A O 1
ATOM 1400 N N . GLY A 1 180 ? 15.544 -9.010 -4.964 1.00 82.81 180 GLY A N 1
ATOM 1401 C CA . GLY A 1 180 ? 14.804 -8.580 -6.128 1.00 82.81 180 GLY A CA 1
ATOM 1402 C C . GLY A 1 180 ? 15.285 -7.226 -6.599 1.00 82.81 180 GLY A C 1
ATOM 1403 O O . GLY A 1 180 ? 16.053 -6.547 -5.914 1.00 82.81 180 GLY A O 1
ATOM 1404 N N . SER A 1 181 ? 14.829 -6.856 -7.783 1.00 87.75 181 SER A N 1
ATOM 1405 C CA . SER A 1 181 ? 15.110 -5.578 -8.409 1.00 87.75 181 SER A CA 1
ATOM 1406 C C . SER A 1 181 ? 13.810 -4.895 -8.795 1.00 87.75 181 SER A C 1
ATOM 1408 O O . SER A 1 181 ? 12.856 -5.517 -9.262 1.00 87.75 181 SER A O 1
ATOM 1410 N N . CYS A 1 182 ? 13.758 -3.587 -8.583 1.00 89.06 182 CYS A N 1
ATOM 1411 C CA . CYS A 1 182 ? 12.632 -2.781 -9.011 1.00 89.06 182 CYS A CA 1
ATOM 1412 C C . CYS A 1 182 ? 12.775 -2.416 -10.492 1.00 89.06 182 CYS A C 1
ATOM 1414 O O . CYS A 1 182 ? 13.819 -1.911 -10.914 1.00 89.06 182 CYS A O 1
ATOM 1416 N N . LYS A 1 183 ? 11.727 -2.660 -11.277 1.00 88.25 183 LYS A N 1
ATOM 1417 C CA . LYS A 1 183 ? 11.703 -2.483 -12.730 1.00 88.25 183 LYS A CA 1
ATOM 1418 C C . LYS A 1 183 ? 10.490 -1.641 -13.152 1.00 88.25 183 LYS A C 1
ATOM 1420 O O . LYS A 1 183 ? 9.455 -1.685 -12.488 1.00 88.25 183 LYS A O 1
ATOM 1425 N N . PRO A 1 184 ? 10.584 -0.852 -14.232 1.00 86.44 184 PRO A N 1
ATOM 1426 C CA . PRO A 1 184 ? 9.435 -0.142 -14.781 1.00 86.44 184 PRO A CA 1
ATOM 1427 C C . PRO A 1 184 ? 8.475 -1.125 -15.458 1.00 86.44 184 PRO A C 1
ATOM 1429 O O . PRO A 1 184 ? 8.913 -1.970 -16.240 1.00 86.44 184 PRO A O 1
ATOM 1432 N N . THR A 1 185 ? 7.170 -1.003 -15.202 1.00 79.44 185 THR A N 1
ATOM 1433 C CA . THR A 1 185 ? 6.158 -1.817 -15.898 1.00 79.44 185 THR A CA 1
ATOM 1434 C C . THR A 1 185 ? 6.207 -1.506 -17.395 1.00 79.44 185 THR A C 1
ATOM 1436 O O . THR A 1 185 ? 6.244 -0.338 -17.780 1.00 79.44 185 THR A O 1
ATOM 1439 N N . SER A 1 186 ? 6.278 -2.528 -18.251 1.00 70.38 186 SER A N 1
ATOM 1440 C CA . SER A 1 186 ? 6.205 -2.345 -19.704 1.00 70.38 186 SER A CA 1
ATOM 1441 C C . SER A 1 186 ? 4.801 -2.646 -20.217 1.00 70.38 186 SER A C 1
ATOM 1443 O O . SER A 1 186 ? 4.171 -3.615 -19.795 1.00 70.38 186 SER A O 1
ATOM 1445 N N . VAL A 1 187 ? 4.301 -1.805 -21.125 1.00 58.78 187 VAL A N 1
ATOM 1446 C CA . VAL A 1 187 ? 2.967 -1.940 -21.739 1.00 58.78 187 VAL A CA 1
ATOM 1447 C C . VAL A 1 187 ? 2.804 -3.271 -22.483 1.00 58.78 187 VAL A C 1
ATOM 1449 O O . VAL A 1 187 ? 1.709 -3.831 -22.517 1.00 58.78 187 VAL A O 1
ATOM 1452 N N . ASP A 1 188 ? 3.901 -3.818 -23.014 1.00 57.31 188 ASP A N 1
ATOM 1453 C CA . ASP A 1 188 ? 3.903 -5.070 -23.775 1.00 57.31 188 ASP A CA 1
ATOM 1454 C C . ASP A 1 188 ? 3.832 -6.328 -22.884 1.00 57.31 188 ASP A C 1
ATOM 1456 O O . ASP A 1 188 ? 3.380 -7.384 -23.334 1.00 57.31 188 ASP A O 1
ATOM 1460 N N . GLU A 1 189 ? 4.193 -6.232 -21.598 1.00 55.44 189 GLU A N 1
ATOM 1461 C CA . GLU A 1 189 ? 4.106 -7.348 -20.640 1.00 55.44 189 GLU A CA 1
ATOM 1462 C C . GLU A 1 189 ? 2.708 -7.522 -20.026 1.00 55.44 189 GLU A C 1
ATOM 1464 O O . GLU A 1 189 ? 2.411 -8.575 -19.460 1.00 55.44 189 GLU A O 1
ATOM 1469 N N . VAL A 1 190 ? 1.804 -6.551 -20.195 1.00 50.38 190 VAL A N 1
ATOM 1470 C CA . VAL A 1 190 ? 0.443 -6.583 -19.618 1.00 50.38 190 VAL A CA 1
ATOM 1471 C C . VAL A 1 190 ? -0.448 -7.661 -20.274 1.00 50.38 190 VAL A C 1
ATOM 1473 O O . VAL A 1 190 ? -1.503 -8.017 -19.748 1.00 50.38 190 VAL A O 1
ATOM 1476 N N . GLY A 1 191 ? -0.024 -8.226 -21.413 1.00 44.59 191 GLY A N 1
ATOM 1477 C CA . GLY A 1 191 ? -0.712 -9.327 -22.101 1.00 44.59 191 GLY A CA 1
ATOM 1478 C C . GLY A 1 191 ? -0.347 -10.733 -21.605 1.00 44.59 191 GLY A C 1
ATOM 1479 O O . GLY A 1 191 ? -1.116 -11.677 -21.812 1.00 44.59 191 GLY A O 1
ATOM 1480 N N . GLY A 1 192 ? 0.800 -10.890 -20.939 1.00 44.84 192 GLY A N 1
ATOM 1481 C CA . GLY A 1 192 ? 1.064 -12.063 -20.115 1.00 44.84 192 GLY A CA 1
ATOM 1482 C C . GLY A 1 192 ? 0.313 -11.884 -18.805 1.00 44.84 192 GLY A C 1
ATOM 1483 O O . GLY A 1 192 ? 0.178 -10.765 -18.324 1.00 44.84 192 GLY A O 1
ATOM 1484 N N . THR A 1 193 ? -0.190 -12.956 -18.193 1.00 42.84 193 THR A N 1
ATOM 1485 C CA . THR A 1 193 ? -0.451 -12.900 -16.752 1.00 42.84 193 THR A CA 1
ATOM 1486 C C . THR A 1 193 ? 0.860 -12.455 -16.123 1.00 42.84 193 THR A C 1
ATOM 1488 O O . THR A 1 193 ? 1.765 -13.285 -16.038 1.00 42.84 193 THR A O 1
ATOM 1491 N N . ILE A 1 194 ? 0.989 -11.166 -15.784 1.00 48.28 194 ILE A N 1
ATOM 1492 C CA . ILE A 1 194 ? 2.020 -10.666 -14.885 1.00 48.28 194 ILE A CA 1
ATOM 1493 C C . ILE A 1 194 ? 1.921 -11.642 -13.729 1.00 48.28 194 ILE A C 1
ATOM 1495 O O . ILE A 1 194 ? 0.889 -11.693 -13.051 1.00 48.28 194 ILE A O 1
ATOM 1499 N N . GLY A 1 195 ? 2.893 -12.557 -13.665 1.00 43.25 195 GLY A N 1
ATOM 1500 C CA . GLY A 1 195 ? 2.925 -13.588 -12.650 1.00 43.25 195 GLY A CA 1
ATOM 1501 C C . GLY A 1 195 ? 2.734 -12.840 -11.354 1.00 43.25 195 GLY A C 1
ATOM 1502 O O . GLY A 1 195 ? 3.347 -11.793 -11.143 1.00 43.25 195 GLY A O 1
ATOM 1503 N N . ALA A 1 196 ? 1.802 -13.300 -10.541 1.00 44.88 196 ALA A N 1
ATOM 1504 C CA . ALA A 1 196 ? 1.424 -12.606 -9.335 1.00 44.88 196 ALA A CA 1
ATOM 1505 C C . ALA A 1 196 ? 2.570 -12.542 -8.290 1.00 44.88 196 ALA A C 1
ATOM 1507 O O . ALA A 1 196 ? 2.343 -12.021 -7.210 1.00 44.88 196 ALA A O 1
ATOM 1508 N N . ASP A 1 197 ? 3.822 -12.838 -8.680 1.00 49.00 197 ASP A N 1
ATOM 1509 C CA . ASP A 1 197 ? 5.128 -12.461 -8.097 1.00 49.00 197 ASP A CA 1
ATOM 1510 C C . ASP A 1 197 ? 5.297 -10.967 -7.734 1.00 49.00 197 ASP A C 1
ATOM 1512 O O . ASP A 1 197 ? 6.334 -10.533 -7.231 1.00 49.00 197 ASP A O 1
ATOM 1516 N N . THR A 1 198 ? 4.271 -10.154 -7.958 1.00 59.44 198 THR A N 1
ATOM 1517 C CA . THR A 1 198 ? 4.055 -8.881 -7.278 1.00 59.44 198 THR A CA 1
ATOM 1518 C C . THR A 1 198 ? 4.181 -9.040 -5.755 1.00 59.44 198 THR A C 1
ATOM 1520 O O . THR A 1 198 ? 3.748 -10.035 -5.178 1.00 59.44 198 THR A O 1
ATOM 1523 N N . CYS A 1 199 ? 4.699 -8.021 -5.064 1.00 61.41 199 CYS A N 1
ATOM 1524 C CA . CYS A 1 199 ? 4.684 -7.894 -3.595 1.00 61.41 199 CYS A CA 1
ATOM 1525 C C . CYS A 1 199 ? 3.370 -8.355 -2.929 1.00 61.41 199 CYS A C 1
ATOM 1527 O O . CYS A 1 199 ? 3.369 -8.867 -1.811 1.00 61.41 199 CYS A O 1
ATOM 1529 N N . LEU A 1 200 ? 2.264 -8.214 -3.664 1.00 64.50 200 LEU A N 1
ATOM 1530 C CA . LEU A 1 200 ? 0.937 -8.733 -3.370 1.00 64.50 200 LEU A CA 1
ATOM 1531 C C . LEU A 1 200 ? 0.928 -10.206 -2.930 1.00 64.50 200 LEU A C 1
ATOM 1533 O O . LEU A 1 200 ? 0.377 -10.514 -1.873 1.00 64.50 200 LEU A O 1
ATOM 1537 N N . GLU A 1 201 ? 1.554 -11.115 -3.681 1.00 68.19 201 GLU A N 1
ATOM 1538 C CA . GLU A 1 201 ? 1.579 -12.532 -3.307 1.00 68.19 201 GLU A CA 1
ATOM 1539 C C . GLU A 1 201 ? 2.418 -12.786 -2.065 1.00 68.19 201 GLU A C 1
ATOM 1541 O O . GLU A 1 201 ? 2.054 -13.636 -1.262 1.00 68.19 201 GLU A O 1
ATOM 1546 N N . ARG A 1 202 ? 3.498 -12.034 -1.838 1.00 72.00 202 ARG A N 1
ATOM 1547 C CA . ARG A 1 202 ? 4.270 -12.172 -0.596 1.00 72.00 202 ARG A CA 1
ATOM 1548 C C . ARG A 1 202 ? 3.454 -11.804 0.630 1.00 72.00 202 ARG A C 1
ATOM 1550 O O . ARG A 1 202 ? 3.511 -12.526 1.618 1.00 72.00 202 ARG A O 1
ATOM 1557 N N . CYS A 1 203 ? 2.672 -10.733 0.562 1.00 80.00 203 CYS A N 1
ATOM 1558 C CA . CYS A 1 203 ? 1.835 -10.355 1.692 1.00 80.00 203 CYS A CA 1
ATOM 1559 C C . CYS A 1 203 ? 0.716 -11.391 1.922 1.00 80.00 203 CYS A C 1
ATOM 1561 O O . CYS A 1 203 ? 0.461 -11.760 3.064 1.00 80.00 203 CYS A O 1
ATOM 1563 N N . PHE A 1 204 ? 0.115 -11.941 0.856 1.00 76.75 204 PHE A N 1
ATOM 1564 C CA . PHE A 1 204 ? -1.027 -12.860 0.971 1.00 76.75 204 PHE A CA 1
ATOM 1565 C C . PHE A 1 204 ? -0.689 -14.360 1.121 1.00 76.75 204 PHE A C 1
ATOM 1567 O O . PHE A 1 204 ? -1.451 -15.085 1.761 1.00 76.75 204 PHE A O 1
ATOM 1574 N N . LEU A 1 205 ? 0.393 -14.873 0.518 1.00 65.06 205 LEU A N 1
ATOM 1575 C CA . LEU A 1 205 ? 0.592 -16.320 0.310 1.00 65.06 205 LEU A CA 1
ATOM 1576 C C . LEU A 1 205 ? 1.431 -17.039 1.371 1.00 65.06 205 LEU A C 1
ATOM 1578 O O . LEU A 1 205 ? 1.322 -18.262 1.471 1.00 65.06 205 LEU A O 1
ATOM 1582 N N . GLY A 1 206 ? 2.251 -16.363 2.180 1.00 54.16 206 GLY A N 1
ATOM 1583 C CA . GLY A 1 206 ? 3.132 -17.083 3.119 1.00 54.16 206 GLY A CA 1
ATOM 1584 C C . GLY A 1 206 ? 2.543 -17.430 4.486 1.00 54.16 206 GLY A C 1
ATOM 1585 O O . GLY A 1 206 ? 3.292 -17.777 5.398 1.00 54.16 206 GLY A O 1
ATOM 1586 N N . GLY A 1 207 ? 1.217 -17.429 4.634 1.00 58.06 207 GLY A N 1
ATOM 1587 C CA . GLY A 1 207 ? 0.548 -17.938 5.832 1.00 58.06 207 GLY A CA 1
ATOM 1588 C C . GLY A 1 207 ? 0.502 -16.945 6.997 1.00 58.06 207 GLY A C 1
ATOM 1589 O O . GLY A 1 207 ? 0.421 -15.738 6.795 1.00 58.06 207 GLY A O 1
ATOM 1590 N N . THR A 1 208 ? 0.478 -17.465 8.231 1.00 62.34 208 THR A N 1
ATOM 1591 C CA . THR A 1 208 ? 0.394 -16.673 9.471 1.00 62.34 208 THR A CA 1
ATOM 1592 C C . THR A 1 208 ? 1.704 -15.926 9.713 1.00 62.34 208 THR A C 1
ATOM 1594 O O . THR A 1 208 ? 2.572 -16.392 10.458 1.00 62.34 208 THR A O 1
ATOM 1597 N N . TYR A 1 209 ? 1.873 -14.785 9.057 1.00 81.50 209 TYR A N 1
ATOM 1598 C CA . TYR A 1 209 ? 2.960 -13.870 9.364 1.00 81.50 209 TYR A CA 1
ATOM 1599 C C . TYR A 1 209 ? 2.764 -13.278 10.757 1.00 81.50 209 TYR A C 1
ATOM 1601 O O . TYR A 1 209 ? 1.644 -13.000 11.177 1.00 81.50 209 TYR A O 1
ATOM 1609 N N . SER A 1 210 ? 3.864 -13.079 11.482 1.00 92.25 210 SER A N 1
ATOM 1610 C CA . SER A 1 210 ? 3.833 -12.152 12.611 1.00 92.25 210 SER A CA 1
ATOM 1611 C C . SER A 1 210 ? 3.698 -10.728 12.073 1.00 92.25 210 SER A C 1
ATOM 1613 O O . SER A 1 210 ? 4.183 -10.445 10.973 1.00 92.25 210 SER A O 1
ATOM 1615 N N . CYS A 1 211 ? 3.110 -9.822 12.856 1.00 94.44 211 CYS A N 1
ATOM 1616 C CA . CYS A 1 211 ? 3.052 -8.408 12.491 1.00 94.44 211 CYS A CA 1
ATOM 1617 C C . CYS A 1 211 ? 4.440 -7.859 12.113 1.00 94.44 211 CYS A C 1
ATOM 1619 O O . CYS A 1 211 ? 4.588 -7.220 11.074 1.00 94.44 211 CYS A O 1
ATOM 1621 N N . ALA A 1 212 ? 5.477 -8.186 12.894 1.00 93.62 212 ALA A N 1
ATOM 1622 C CA . ALA A 1 212 ? 6.830 -7.703 12.638 1.00 93.62 212 ALA A CA 1
ATOM 1623 C C . ALA A 1 212 ? 7.359 -8.181 11.280 1.00 93.62 212 ALA A C 1
ATOM 1625 O O . ALA A 1 212 ? 7.845 -7.375 10.495 1.00 93.62 212 ALA A O 1
ATOM 1626 N N . SER A 1 213 ? 7.200 -9.471 10.965 1.00 90.31 213 SER A N 1
ATOM 1627 C CA . SER A 1 213 ? 7.593 -10.017 9.658 1.00 90.31 213 SER A CA 1
ATOM 1628 C C . SER A 1 213 ? 6.799 -9.401 8.508 1.00 90.31 213 SER A C 1
ATOM 1630 O O . SER A 1 213 ? 7.358 -9.173 7.443 1.00 90.31 213 SER A O 1
ATOM 1632 N N . CYS A 1 214 ? 5.508 -9.129 8.713 1.00 91.56 214 CYS A N 1
ATOM 1633 C CA . CYS A 1 214 ? 4.675 -8.480 7.709 1.00 91.56 214 CYS A CA 1
ATOM 1634 C C . CYS A 1 214 ? 5.192 -7.073 7.377 1.00 91.56 214 CYS A C 1
ATOM 1636 O O . CYS A 1 214 ? 5.438 -6.748 6.216 1.00 91.56 214 CYS A O 1
ATOM 1638 N N . LEU A 1 215 ? 5.419 -6.256 8.406 1.00 89.75 215 LEU A N 1
ATOM 1639 C CA . LEU A 1 215 ? 5.880 -4.882 8.234 1.00 89.75 215 LEU A CA 1
ATOM 1640 C C . LEU A 1 215 ? 7.322 -4.806 7.723 1.00 89.75 215 LEU A C 1
ATOM 1642 O O . LEU A 1 215 ? 7.630 -3.897 6.956 1.00 89.75 215 LEU A O 1
ATOM 1646 N N . ASP A 1 216 ? 8.192 -5.745 8.105 1.00 87.06 216 ASP A N 1
ATOM 1647 C CA . ASP A 1 216 ? 9.581 -5.819 7.624 1.00 87.06 216 ASP A CA 1
ATOM 1648 C C . ASP A 1 216 ? 9.656 -6.151 6.122 1.00 87.06 216 ASP A C 1
ATOM 1650 O O . ASP A 1 216 ? 10.537 -5.673 5.414 1.00 87.06 216 ASP A O 1
ATOM 1654 N N . MET A 1 217 ? 8.668 -6.887 5.594 1.00 82.50 217 MET A N 1
ATOM 1655 C CA . MET A 1 217 ? 8.509 -7.107 4.149 1.00 82.50 217 MET A CA 1
ATOM 1656 C C . MET A 1 217 ? 7.947 -5.889 3.398 1.00 82.50 217 MET A C 1
ATOM 1658 O O . MET A 1 217 ? 7.808 -5.942 2.176 1.00 82.50 217 MET A O 1
ATOM 1662 N N . GLY A 1 218 ? 7.602 -4.807 4.103 1.00 82.88 218 GLY A N 1
ATOM 1663 C CA . GLY A 1 218 ? 6.989 -3.619 3.510 1.00 82.88 218 GLY A CA 1
ATOM 1664 C C . GLY A 1 218 ? 5.489 -3.758 3.226 1.00 82.88 218 GLY A C 1
ATOM 1665 O O . GLY A 1 218 ? 4.911 -2.907 2.552 1.00 82.88 218 GLY A O 1
ATOM 1666 N N . CYS A 1 219 ? 4.856 -4.811 3.742 1.00 88.50 219 CYS A N 1
ATOM 1667 C CA . CYS A 1 219 ? 3.412 -4.998 3.696 1.00 88.50 219 CYS A CA 1
ATOM 1668 C C . CYS A 1 219 ? 2.716 -4.152 4.783 1.00 88.50 219 CYS A C 1
ATOM 1670 O O . CYS A 1 219 ? 3.348 -3.471 5.593 1.00 88.50 219 CYS A O 1
ATOM 1672 N N . SER A 1 220 ? 1.388 -4.212 4.815 1.00 90.56 220 SER A N 1
ATOM 1673 C CA . SER A 1 220 ? 0.544 -3.668 5.879 1.00 90.56 220 SER A CA 1
ATOM 1674 C C . SER A 1 220 ? -0.121 -4.785 6.681 1.00 90.56 220 SER A C 1
ATOM 1676 O O . SER A 1 220 ? -0.352 -5.878 6.175 1.00 90.56 220 SER A O 1
ATOM 1678 N N . TRP A 1 221 ? -0.435 -4.520 7.941 1.00 93.25 221 TRP A N 1
ATOM 1679 C CA . TRP A 1 221 ? -1.012 -5.486 8.871 1.00 93.25 221 TRP A CA 1
ATOM 1680 C C . TRP A 1 221 ? -2.443 -5.084 9.235 1.00 93.25 221 TRP A C 1
ATOM 1682 O O . TRP A 1 221 ? -2.686 -3.909 9.472 1.00 93.25 221 TRP A O 1
ATOM 1692 N N . THR A 1 222 ? -3.388 -6.023 9.319 1.00 90.25 222 THR A N 1
ATOM 1693 C CA . THR A 1 222 ? -4.793 -5.743 9.716 1.00 90.25 222 THR A CA 1
ATOM 1694 C C . THR A 1 222 ? -5.128 -6.142 11.156 1.00 90.25 222 THR A C 1
ATOM 1696 O O . THR A 1 222 ? -6.274 -6.040 11.592 1.00 90.25 222 THR A O 1
ATOM 1699 N N . GLY A 1 223 ? -4.140 -6.640 11.903 1.00 89.25 223 GLY A N 1
ATOM 1700 C CA . GLY A 1 223 ? -4.325 -7.290 13.207 1.00 89.25 223 GLY A CA 1
ATOM 1701 C C . GLY A 1 223 ? -4.156 -8.810 13.137 1.00 89.25 223 GLY A C 1
ATOM 1702 O O . GLY A 1 223 ? -3.641 -9.411 14.077 1.00 89.25 223 GLY A O 1
ATOM 1703 N N . ASP A 1 224 ? -4.513 -9.414 12.005 1.00 88.62 224 ASP A N 1
ATOM 1704 C CA . ASP A 1 224 ? -4.535 -10.865 11.793 1.00 88.62 224 ASP A CA 1
ATOM 1705 C C . ASP A 1 224 ? -4.041 -11.312 10.407 1.00 88.62 224 ASP A C 1
ATOM 1707 O O . ASP A 1 224 ? -3.620 -12.461 10.244 1.00 88.62 224 ASP A O 1
ATOM 1711 N N . LEU A 1 225 ? -4.071 -10.420 9.416 1.00 89.12 225 LEU A N 1
ATOM 1712 C CA . LEU A 1 225 ? -3.628 -10.681 8.056 1.00 89.12 225 LEU A CA 1
ATOM 1713 C C . LEU A 1 225 ? -2.532 -9.702 7.652 1.00 89.12 225 LEU A C 1
ATOM 1715 O O . LEU A 1 225 ? -2.549 -8.514 7.981 1.00 89.12 225 LEU A O 1
ATOM 1719 N N . CYS A 1 226 ? -1.584 -10.232 6.888 1.00 90.81 226 CYS A N 1
ATOM 1720 C CA . CYS A 1 226 ? -0.625 -9.427 6.164 1.00 90.81 226 CYS A CA 1
ATOM 1721 C C . CYS A 1 226 ? -1.197 -9.127 4.782 1.00 90.81 226 CYS A C 1
ATOM 1723 O O . CYS A 1 226 ? -1.594 -10.034 4.053 1.00 90.81 226 CYS A O 1
ATOM 1725 N N . ILE A 1 227 ? -1.281 -7.851 4.436 1.00 87.44 227 ILE A N 1
ATOM 1726 C CA . ILE A 1 227 ? -1.872 -7.378 3.190 1.00 87.44 227 ILE A CA 1
ATOM 1727 C C . ILE A 1 227 ? -0.907 -6.419 2.481 1.00 87.44 227 ILE A C 1
ATOM 1729 O O . ILE A 1 227 ? -0.007 -5.876 3.109 1.00 87.44 227 ILE A O 1
ATOM 1733 N N . PRO A 1 228 ? -1.059 -6.179 1.176 1.00 83.44 228 PRO A N 1
ATOM 1734 C CA . PRO A 1 228 ? -0.101 -5.392 0.399 1.00 83.44 228 PRO A CA 1
ATOM 1735 C C . PRO A 1 228 ? -0.041 -3.925 0.824 1.00 83.44 228 PRO A C 1
ATOM 1737 O O . PRO A 1 228 ? 1.038 -3.349 0.928 1.00 83.44 228 PRO A O 1
ATOM 1740 N N . SER A 1 229 ? -1.197 -3.316 1.088 1.00 85.19 229 SER A N 1
ATOM 1741 C CA . SER A 1 229 ? -1.296 -1.921 1.507 1.00 85.19 229 SER A CA 1
ATOM 1742 C C . SER A 1 229 ? -2.595 -1.654 2.266 1.00 85.19 229 SER A C 1
ATOM 1744 O O . SER A 1 229 ? -3.593 -2.341 2.058 1.00 85.19 229 SER A O 1
ATOM 1746 N N . CYS A 1 230 ? -2.597 -0.613 3.102 1.00 86.31 230 CYS A N 1
ATOM 1747 C CA . CYS A 1 230 ? -3.808 -0.086 3.742 1.00 86.31 230 CYS A CA 1
ATOM 1748 C C . CYS A 1 230 ? -4.690 0.762 2.817 1.00 86.31 230 CYS A C 1
ATOM 1750 O O . CYS A 1 230 ? -5.726 1.248 3.249 1.00 86.31 230 CYS A O 1
ATOM 1752 N N . ASN A 1 231 ? -4.285 0.980 1.564 1.00 78.00 231 ASN A N 1
ATOM 1753 C CA . ASN A 1 231 ? -4.940 1.934 0.666 1.00 78.00 231 ASN A CA 1
ATOM 1754 C C . ASN A 1 231 ? -6.103 1.322 -0.130 1.00 78.00 231 ASN A C 1
ATOM 1756 O O . ASN A 1 231 ? -6.450 1.816 -1.199 1.00 78.00 231 ASN A O 1
ATOM 1760 N N . SER A 1 232 ? -6.654 0.196 0.318 1.00 71.19 232 SER A N 1
ATOM 1761 C CA . SER A 1 232 ? -7.804 -0.396 -0.354 1.00 71.19 232 SER A CA 1
ATOM 1762 C C . SER A 1 232 ? -9.093 0.137 0.253 1.00 71.19 232 SER A C 1
ATOM 1764 O O . SER A 1 232 ? -9.333 -0.082 1.440 1.00 71.19 232 SER A O 1
ATOM 1766 N N . ASP A 1 233 ? -9.956 0.697 -0.596 1.00 66.00 233 ASP A N 1
ATOM 1767 C CA . ASP A 1 233 ? -11.312 1.190 -0.283 1.00 66.00 233 ASP A CA 1
ATOM 1768 C C . ASP A 1 233 ? -12.237 0.153 0.397 1.00 66.00 233 ASP A C 1
ATOM 1770 O O . ASP A 1 233 ? -13.377 0.441 0.742 1.00 66.00 233 ASP A O 1
ATOM 1774 N N . TYR A 1 234 ? -11.783 -1.091 0.553 1.00 65.19 234 TYR A N 1
ATOM 1775 C CA . TYR A 1 234 ? -12.530 -2.188 1.167 1.00 65.19 234 TYR A CA 1
ATOM 1776 C C . TYR A 1 234 ? -12.171 -2.426 2.643 1.00 65.19 234 TYR A C 1
ATOM 1778 O O . TYR A 1 234 ? -12.702 -3.362 3.239 1.00 65.19 234 TYR A O 1
ATOM 1786 N N . LEU A 1 235 ? -11.262 -1.635 3.227 1.00 69.50 235 LEU A N 1
ATOM 1787 C CA . LEU A 1 235 ? -10.790 -1.801 4.611 1.00 69.50 235 LEU A CA 1
ATOM 1788 C C . LEU A 1 235 ? -11.329 -0.746 5.581 1.00 69.50 235 LEU A C 1
ATOM 1790 O O . LEU A 1 235 ? -10.811 -0.645 6.688 1.00 69.50 235 LEU A O 1
ATOM 1794 N N . ASP A 1 236 ? -12.374 -0.004 5.213 1.00 67.56 236 ASP A N 1
ATOM 1795 C CA . ASP A 1 236 ? -12.938 1.072 6.046 1.00 67.56 236 ASP A CA 1
ATOM 1796 C C . ASP A 1 236 ? -13.305 0.623 7.476 1.00 67.56 236 ASP A C 1
ATOM 1798 O O . ASP A 1 236 ? -13.229 1.420 8.408 1.00 67.56 236 ASP A O 1
ATOM 1802 N N . ASP A 1 237 ? -13.622 -0.662 7.670 1.00 68.06 237 ASP A N 1
ATOM 1803 C CA . ASP A 1 237 ? -14.002 -1.234 8.970 1.00 68.06 237 ASP A CA 1
ATOM 1804 C C . ASP A 1 237 ? -12.857 -1.976 9.691 1.00 68.06 237 ASP A C 1
ATOM 1806 O O . ASP A 1 237 ? -13.061 -2.605 10.736 1.00 68.06 237 ASP A O 1
ATOM 1810 N N . ILE A 1 238 ? -11.645 -1.976 9.128 1.00 81.81 238 ILE A N 1
ATOM 1811 C CA . ILE A 1 238 ? -10.511 -2.748 9.639 1.00 81.81 238 ILE A CA 1
ATOM 1812 C C . ILE A 1 238 ? -9.311 -1.828 9.840 1.00 81.81 238 ILE A C 1
ATOM 1814 O O . ILE A 1 238 ? -8.687 -1.387 8.880 1.00 81.81 238 ILE A O 1
ATOM 1818 N N . ASN A 1 239 ? -8.923 -1.630 11.106 1.00 88.44 239 ASN A N 1
ATOM 1819 C CA . ASN A 1 239 ? -7.655 -0.969 11.434 1.00 88.44 239 ASN A CA 1
ATOM 1820 C C . ASN A 1 239 ? -6.516 -1.620 10.654 1.00 88.44 239 ASN A C 1
ATOM 1822 O O . ASN A 1 239 ? -6.281 -2.827 10.758 1.00 88.44 239 ASN A O 1
ATOM 1826 N N . CYS A 1 240 ? -5.831 -0.796 9.877 1.00 91.38 240 CYS A N 1
ATOM 1827 C CA . CYS A 1 240 ? -4.724 -1.214 9.058 1.00 91.38 240 CYS A CA 1
ATOM 1828 C C . CYS A 1 240 ? -3.485 -0.414 9.434 1.00 91.38 240 CYS A C 1
ATOM 1830 O O . CYS A 1 240 ? -3.513 0.814 9.524 1.00 91.38 240 CYS A O 1
ATOM 1832 N N . TYR A 1 241 ? -2.391 -1.134 9.636 1.00 92.62 241 TYR A N 1
ATOM 1833 C CA . TYR A 1 241 ? -1.137 -0.586 10.105 1.00 92.62 241 TYR A CA 1
ATOM 1834 C C . TYR A 1 241 ? -0.074 -0.749 9.028 1.00 92.62 241 TYR A C 1
ATOM 1836 O O . TYR A 1 241 ? 0.213 -1.860 8.583 1.00 92.62 241 TYR A O 1
ATOM 1844 N N . SER A 1 242 ? 0.555 0.353 8.639 1.00 91.56 242 SER A N 1
ATOM 1845 C CA . SER A 1 242 ? 1.751 0.360 7.806 1.00 91.56 242 SER A CA 1
ATOM 1846 C C . SER A 1 242 ? 2.826 1.209 8.480 1.00 91.56 242 SER A C 1
ATOM 1848 O O . SER A 1 242 ? 2.547 2.003 9.380 1.00 91.56 242 SER A O 1
ATOM 1850 N N . GLN A 1 243 ? 4.079 1.074 8.042 1.00 86.62 243 GLN A N 1
ATOM 1851 C CA . GLN A 1 243 ? 5.133 1.961 8.541 1.00 86.62 243 GLN A CA 1
ATOM 1852 C C . GLN A 1 243 ? 4.843 3.433 8.196 1.00 86.62 243 GLN A C 1
ATOM 1854 O O . GLN A 1 243 ? 5.125 4.302 9.011 1.00 86.62 243 GLN A O 1
ATOM 1859 N N . SER A 1 244 ? 4.216 3.694 7.042 1.00 82.25 244 SER A N 1
ATOM 1860 C CA . SER A 1 244 ? 3.893 5.041 6.555 1.00 82.25 244 SER A CA 1
ATOM 1861 C C . SER A 1 244 ? 2.683 5.693 7.229 1.00 82.25 244 SER A C 1
ATOM 1863 O O . SER A 1 244 ? 2.609 6.918 7.289 1.00 82.25 244 SER A O 1
ATOM 1865 N N . SER A 1 245 ? 1.719 4.922 7.745 1.00 78.62 245 SER A N 1
ATOM 1866 C CA . SER A 1 245 ? 0.533 5.490 8.401 1.00 78.62 245 SER A CA 1
ATOM 1867 C C . SER A 1 245 ? 0.811 5.983 9.826 1.00 78.62 245 SER A C 1
ATOM 1869 O O . SER A 1 245 ? -0.004 6.706 10.398 1.00 78.62 245 SER A O 1
ATOM 1871 N N . HIS A 1 246 ? 1.970 5.638 10.398 1.00 77.06 246 HIS A N 1
ATOM 1872 C CA . HIS A 1 246 ? 2.253 5.820 11.821 1.00 77.06 246 HIS A CA 1
ATOM 1873 C C . HIS A 1 246 ? 3.495 6.659 12.143 1.00 77.06 246 HIS A C 1
ATOM 1875 O O . HIS A 1 246 ? 3.965 6.610 13.279 1.00 77.06 246 HIS A O 1
ATOM 1881 N N . ASP A 1 247 ? 3.991 7.490 11.220 1.00 72.62 247 ASP A N 1
ATOM 1882 C CA . ASP A 1 247 ? 5.201 8.329 11.384 1.00 72.62 247 ASP A CA 1
ATOM 1883 C C . ASP A 1 247 ? 5.259 9.160 12.692 1.00 72.62 247 ASP A C 1
ATOM 1885 O O . ASP A 1 247 ? 6.330 9.580 13.143 1.00 72.62 247 ASP A O 1
ATOM 1889 N N . ASN A 1 248 ? 4.110 9.368 13.341 1.00 70.38 248 ASN A N 1
ATOM 1890 C CA . ASN A 1 248 ? 3.965 10.096 14.600 1.00 70.38 248 ASN A CA 1
ATOM 1891 C C . ASN A 1 248 ? 4.159 9.247 15.878 1.00 70.38 248 ASN A C 1
ATOM 1893 O O . ASN A 1 248 ? 4.138 9.812 16.973 1.00 70.38 248 ASN A O 1
ATOM 1897 N N . LEU A 1 249 ? 4.391 7.928 15.796 1.00 78.69 249 LEU A N 1
ATOM 1898 C CA . LEU A 1 249 ? 4.676 7.052 16.951 1.00 78.69 249 LEU A CA 1
ATOM 1899 C C . LEU A 1 249 ? 6.116 7.237 17.487 1.00 78.69 249 LEU A C 1
ATOM 1901 O O . LEU A 1 249 ? 6.893 6.291 17.642 1.00 78.69 249 LEU A O 1
ATOM 1905 N N . GLN A 1 250 ? 6.522 8.476 17.775 1.00 71.31 250 GLN A N 1
ATOM 1906 C CA . GLN A 1 250 ? 7.907 8.776 18.156 1.00 71.31 250 GLN A CA 1
ATOM 1907 C C . GLN A 1 250 ? 8.216 8.537 19.639 1.00 71.31 250 GLN A C 1
ATOM 1909 O O . GLN A 1 250 ? 9.367 8.278 19.988 1.00 71.31 250 GLN A O 1
ATOM 1914 N N . GLU A 1 251 ? 7.225 8.527 20.528 1.00 69.31 251 GLU A N 1
ATOM 1915 C CA . GLU A 1 251 ? 7.490 8.398 21.964 1.00 69.31 251 GLU A CA 1
ATOM 1916 C C . GLU A 1 251 ? 7.661 6.929 22.391 1.00 69.31 251 GLU A C 1
ATOM 1918 O O . GLU A 1 251 ? 6.959 6.036 21.919 1.00 69.31 251 GLU A O 1
ATOM 1923 N N . GLY A 1 252 ? 8.662 6.649 23.233 1.00 77.38 252 GLY A N 1
ATOM 1924 C CA . GLY A 1 252 ? 8.915 5.322 23.815 1.00 77.38 252 GLY A CA 1
ATOM 1925 C C . GLY A 1 252 ? 10.123 4.558 23.254 1.00 77.38 252 GLY A C 1
ATOM 1926 O O . GLY A 1 252 ? 10.665 4.886 22.198 1.00 77.38 252 GLY A O 1
ATOM 1927 N N . ASN A 1 253 ? 10.537 3.525 23.995 1.00 83.25 253 ASN A N 1
ATOM 1928 C CA . ASN A 1 253 ? 11.605 2.594 23.619 1.00 83.25 253 ASN A CA 1
ATOM 1929 C C . ASN A 1 253 ? 11.084 1.546 22.622 1.00 83.25 253 ASN A C 1
ATOM 1931 O O . ASN A 1 253 ? 9.955 1.087 22.767 1.00 83.25 253 ASN A O 1
ATOM 1935 N N . GLY A 1 254 ? 11.920 1.125 21.671 1.00 87.06 254 GLY A N 1
ATOM 1936 C CA . GLY A 1 254 ? 11.591 0.094 20.676 1.00 87.06 254 GLY A CA 1
ATOM 1937 C C . GLY A 1 254 ? 11.746 0.594 19.243 1.00 87.06 254 GLY A C 1
ATOM 1938 O O . GLY A 1 254 ? 11.884 1.799 19.012 1.00 87.06 254 GLY A O 1
ATOM 1939 N N . THR A 1 255 ? 11.759 -0.331 18.282 1.00 91.12 255 THR A N 1
ATOM 1940 C CA . THR A 1 255 ? 11.731 0.037 16.862 1.00 91.12 255 THR A CA 1
ATOM 1941 C C . THR A 1 255 ? 10.339 0.530 16.466 1.00 91.12 255 THR A C 1
ATOM 1943 O O . THR A 1 255 ? 9.354 0.278 17.159 1.00 91.12 255 THR A O 1
ATOM 1946 N N . MET A 1 256 ? 10.245 1.236 15.338 1.00 89.31 256 MET A N 1
ATOM 1947 C CA . MET A 1 256 ? 8.959 1.658 14.773 1.00 89.31 256 MET A CA 1
ATOM 1948 C C . MET A 1 256 ? 8.012 0.463 14.565 1.00 89.31 256 MET A C 1
ATOM 1950 O O . MET A 1 256 ? 6.845 0.525 14.942 1.00 89.31 256 MET A O 1
ATOM 1954 N N . ILE A 1 257 ? 8.543 -0.649 14.047 1.00 91.62 257 ILE A N 1
ATOM 1955 C CA . ILE A 1 257 ? 7.805 -1.898 13.830 1.00 91.62 257 ILE A CA 1
ATOM 1956 C C . ILE A 1 257 ? 7.273 -2.460 15.156 1.00 91.62 257 ILE A C 1
ATOM 1958 O O . ILE A 1 257 ? 6.091 -2.778 15.240 1.00 91.62 257 ILE A O 1
ATOM 1962 N N . ASP A 1 258 ? 8.094 -2.517 16.211 1.00 93.31 258 ASP A N 1
ATOM 1963 C CA . ASP A 1 258 ? 7.656 -3.034 17.520 1.00 93.31 258 ASP A CA 1
ATOM 1964 C C . ASP A 1 258 ? 6.491 -2.221 18.094 1.00 93.31 258 ASP A C 1
ATOM 1966 O O . ASP A 1 258 ? 5.550 -2.779 18.664 1.00 93.31 258 ASP A O 1
ATOM 1970 N N . LYS A 1 259 ? 6.540 -0.893 17.931 1.00 92.62 259 LYS A N 1
ATOM 1971 C CA . LYS A 1 259 ? 5.480 0.008 18.394 1.00 92.62 259 LYS A CA 1
ATOM 1972 C C . LYS A 1 259 ? 4.185 -0.219 17.627 1.00 92.62 259 LYS A C 1
ATOM 1974 O O . LYS A 1 259 ? 3.138 -0.351 18.257 1.00 92.62 259 LYS A O 1
ATOM 1979 N N . ILE A 1 260 ? 4.262 -0.305 16.297 1.00 93.69 260 ILE A N 1
ATOM 1980 C CA . ILE A 1 260 ? 3.098 -0.586 15.451 1.00 93.69 260 ILE A CA 1
ATOM 1981 C C . ILE A 1 260 ? 2.485 -1.936 15.828 1.00 93.69 260 ILE A C 1
ATOM 1983 O O . ILE A 1 260 ? 1.277 -2.028 16.018 1.00 93.69 260 ILE A O 1
ATOM 1987 N N . CYS A 1 261 ? 3.302 -2.974 15.997 1.00 95.31 261 CYS A N 1
ATOM 1988 C CA . CYS A 1 261 ? 2.796 -4.299 16.334 1.00 95.31 261 CYS A CA 1
ATOM 1989 C C . CYS A 1 261 ? 2.194 -4.374 17.733 1.00 95.31 261 CYS A C 1
ATOM 1991 O O . CYS A 1 261 ? 1.155 -5.002 17.906 1.00 95.31 261 CYS A O 1
ATOM 1993 N N . THR A 1 262 ? 2.783 -3.684 18.711 1.00 94.25 262 THR A N 1
ATOM 1994 C CA . THR A 1 262 ? 2.199 -3.587 20.056 1.00 94.25 262 THR A CA 1
ATOM 1995 C C . THR A 1 262 ? 0.829 -2.906 20.007 1.00 94.25 262 THR A C 1
ATOM 1997 O O . THR A 1 262 ? -0.115 -3.385 20.631 1.00 94.25 262 THR A O 1
ATOM 2000 N N . LEU A 1 263 ? 0.701 -1.813 19.245 1.00 92.94 263 LEU A N 1
ATOM 2001 C CA . LEU A 1 263 ? -0.577 -1.127 19.049 1.00 92.94 263 LEU A CA 1
ATOM 2002 C C . LEU A 1 263 ? -1.599 -2.044 18.364 1.00 92.94 263 LEU A C 1
ATOM 2004 O O . LEU A 1 263 ? -2.716 -2.188 18.855 1.00 92.94 263 LEU A O 1
ATOM 2008 N N . ALA A 1 264 ? -1.190 -2.719 17.289 1.00 93.88 264 ALA A N 1
ATOM 2009 C CA . ALA A 1 264 ? -2.048 -3.628 16.544 1.00 93.88 264 ALA A CA 1
ATOM 2010 C C . ALA A 1 264 ? -2.563 -4.795 17.396 1.00 93.88 264 ALA A C 1
ATOM 2012 O O . ALA A 1 264 ? -3.733 -5.156 17.298 1.00 93.88 264 ALA A O 1
ATOM 2013 N N . GLU A 1 265 ? -1.714 -5.374 18.250 1.00 93.94 265 GLU A N 1
ATOM 2014 C CA . GLU A 1 265 ? -2.107 -6.434 19.182 1.00 93.94 265 GLU A CA 1
ATOM 2015 C C . GLU A 1 265 ? -3.110 -5.938 20.230 1.00 93.94 265 GLU A C 1
ATOM 2017 O O . GLU A 1 265 ? -4.079 -6.640 20.530 1.00 93.94 265 GLU A O 1
ATOM 2022 N N . VAL A 1 266 ? -2.902 -4.731 20.767 1.00 94.25 266 VAL A N 1
ATOM 2023 C CA . VAL A 1 266 ? -3.820 -4.104 21.727 1.00 94.25 266 VAL A CA 1
ATOM 2024 C C . VAL A 1 266 ? -5.186 -3.863 21.088 1.00 94.25 266 VAL A C 1
ATOM 2026 O O . VAL A 1 266 ? -6.195 -4.330 21.613 1.00 94.25 266 VAL A O 1
ATOM 2029 N N . GLU A 1 267 ? -5.228 -3.205 19.932 1.00 92.81 267 GLU A N 1
ATOM 2030 C CA . GLU A 1 267 ? -6.481 -2.876 19.247 1.00 92.81 267 GLU A CA 1
ATOM 2031 C C . GLU A 1 267 ? -7.215 -4.126 18.742 1.00 92.81 267 GLU A C 1
ATOM 2033 O O . GLU A 1 267 ? -8.443 -4.211 18.833 1.00 92.81 267 GLU A O 1
ATOM 2038 N N . TYR A 1 268 ? -6.484 -5.141 18.271 1.00 92.25 268 TYR A N 1
ATOM 2039 C CA . TYR A 1 268 ? -7.060 -6.442 17.926 1.00 92.25 268 TYR A CA 1
ATOM 2040 C C . TYR A 1 268 ? -7.638 -7.154 19.161 1.00 92.25 268 TYR A C 1
ATOM 2042 O O . TYR A 1 268 ? -8.729 -7.729 19.105 1.00 92.25 268 TYR A O 1
ATOM 2050 N N . GLY A 1 269 ? -6.937 -7.092 20.298 1.00 93.31 269 GLY A N 1
ATOM 2051 C CA . GLY A 1 269 ? -7.418 -7.600 21.581 1.00 93.31 269 GLY A CA 1
ATOM 2052 C C . GLY A 1 269 ? -8.717 -6.924 22.023 1.00 93.31 269 GLY A C 1
ATOM 2053 O O . GLY A 1 269 ? -9.694 -7.612 22.326 1.00 93.31 269 GLY A O 1
ATOM 2054 N N . ASP A 1 270 ? -8.757 -5.594 21.982 1.00 95.31 270 ASP A N 1
ATOM 2055 C CA . ASP A 1 270 ? -9.936 -4.795 22.321 1.00 95.31 270 ASP A CA 1
ATOM 2056 C C . ASP A 1 270 ? -11.116 -5.117 21.406 1.00 95.31 270 ASP A C 1
ATOM 2058 O O . ASP A 1 270 ? -12.233 -5.341 21.878 1.00 95.31 270 ASP A O 1
ATOM 2062 N N . ARG A 1 271 ? -10.870 -5.230 20.097 1.00 92.69 271 ARG A N 1
ATOM 2063 C CA . ARG A 1 271 ? -11.895 -5.613 19.122 1.00 92.69 271 ARG A CA 1
ATOM 2064 C C . ARG A 1 271 ? -12.482 -6.984 19.429 1.00 92.69 271 ARG A C 1
ATOM 2066 O O . ARG A 1 271 ? -13.700 -7.140 19.388 1.00 92.69 271 ARG A O 1
ATOM 2073 N N . ASN A 1 272 ? -11.656 -7.971 19.766 1.00 93.50 272 ASN A N 1
ATOM 2074 C CA . ASN A 1 272 ? -12.139 -9.309 20.115 1.00 93.50 272 ASN A CA 1
ATOM 2075 C C . ASN A 1 272 ? -12.964 -9.313 21.402 1.00 93.50 272 ASN A C 1
ATOM 2077 O O . ASN A 1 272 ? -13.985 -9.990 21.473 1.00 93.50 272 ASN A O 1
ATOM 2081 N N . VAL A 1 273 ? -12.549 -8.549 22.411 1.00 96.25 273 VAL A N 1
ATOM 2082 C CA . VAL A 1 273 ? -13.270 -8.456 23.686 1.00 96.25 273 VAL A CA 1
ATOM 2083 C C . VAL A 1 273 ? -14.617 -7.738 23.520 1.00 96.25 273 VAL A C 1
ATOM 2085 O O . VAL A 1 273 ? -15.612 -8.176 24.101 1.00 96.25 273 VAL A O 1
ATOM 2088 N N . CYS A 1 274 ? -14.676 -6.690 22.695 1.00 96.88 274 CYS A N 1
ATOM 2089 C CA . CYS A 1 274 ? -15.913 -5.960 22.423 1.00 96.88 274 CYS A CA 1
ATOM 2090 C C . CYS A 1 274 ? -16.855 -6.728 21.482 1.00 96.88 274 CYS A C 1
ATOM 2092 O O . CYS A 1 274 ? -18.028 -6.900 21.796 1.00 96.88 274 CYS A O 1
ATOM 2094 N N . SER A 1 275 ? -16.363 -7.239 20.350 1.00 94.50 275 SER A N 1
ATOM 2095 C CA . SER A 1 275 ? -17.206 -7.812 19.280 1.00 94.50 275 SER A CA 1
ATOM 2096 C C . SER A 1 275 ? -17.980 -9.074 19.673 1.00 94.50 275 SER A C 1
ATOM 2098 O O . SER A 1 275 ? -18.979 -9.404 19.034 1.00 94.50 275 SER A O 1
ATOM 2100 N N . VAL A 1 276 ? -17.563 -9.777 20.730 1.00 95.75 276 VAL A N 1
ATOM 2101 C CA . VAL A 1 276 ? -18.294 -10.946 21.247 1.00 95.75 276 VAL A CA 1
ATOM 2102 C C . VAL A 1 276 ? -19.534 -10.568 22.061 1.00 95.75 276 VAL A C 1
ATOM 2104 O O . VAL A 1 276 ? -20.390 -11.426 22.289 1.00 95.75 276 VAL A O 1
ATOM 2107 N N . GLN A 1 277 ? -19.655 -9.310 22.496 1.00 97.44 277 GLN A N 1
ATOM 2108 C CA . GLN A 1 277 ? -20.805 -8.843 23.265 1.00 97.44 277 GLN A CA 1
ATOM 2109 C C . GLN A 1 277 ? -21.987 -8.589 22.329 1.00 97.44 277 GLN A C 1
ATOM 2111 O O . GLN A 1 277 ? -21.907 -7.810 21.379 1.00 97.44 277 GLN A O 1
ATOM 2116 N N . THR A 1 278 ? -23.112 -9.241 22.615 1.00 95.81 278 THR A N 1
ATOM 2117 C CA . THR A 1 278 ? -24.341 -9.132 21.803 1.00 95.81 278 THR A CA 1
ATOM 2118 C C . THR A 1 278 ? -25.455 -8.357 22.504 1.00 95.81 278 THR A C 1
ATOM 2120 O O . THR A 1 278 ? -26.483 -8.054 21.892 1.00 95.81 278 THR A O 1
ATOM 2123 N N . ASP A 1 279 ? -25.248 -8.023 23.778 1.00 96.19 279 ASP A N 1
ATOM 2124 C CA . ASP A 1 279 ? -26.118 -7.174 24.576 1.00 96.19 279 ASP A CA 1
ATOM 2125 C C . ASP A 1 279 ? -25.455 -5.819 24.840 1.00 96.19 279 ASP A C 1
ATOM 2127 O O . ASP A 1 279 ? -24.247 -5.720 25.059 1.00 96.19 279 ASP A O 1
ATOM 2131 N N . CYS A 1 280 ? -26.265 -4.762 24.828 1.00 96.62 280 CYS A N 1
ATOM 2132 C CA . CYS A 1 280 ? -25.767 -3.409 25.019 1.00 96.62 280 CYS A CA 1
ATOM 2133 C C . CYS A 1 280 ? -25.195 -3.188 26.426 1.00 96.62 280 CYS A C 1
ATOM 2135 O O . CYS A 1 280 ? -24.163 -2.537 26.559 1.00 96.62 280 CYS A O 1
ATOM 2137 N N . HIS A 1 281 ? -25.815 -3.725 27.481 1.00 96.94 281 HIS A N 1
ATOM 2138 C CA . HIS A 1 281 ? -25.285 -3.547 28.834 1.00 96.94 281 HIS A CA 1
ATOM 2139 C C . HIS A 1 281 ? -23.972 -4.293 29.012 1.00 96.94 281 HIS A C 1
ATOM 2141 O O . HIS A 1 281 ? -23.014 -3.704 29.502 1.00 96.94 281 HIS A O 1
ATOM 2147 N N . GLU A 1 282 ? -23.909 -5.541 28.545 1.00 97.69 282 GLU A N 1
ATOM 2148 C CA . GLU A 1 282 ? -22.671 -6.326 28.576 1.00 97.69 282 GLU A CA 1
ATOM 2149 C C . GLU A 1 282 ? -21.551 -5.624 27.795 1.00 97.69 282 GLU A C 1
ATOM 2151 O O . GLU A 1 282 ? -20.425 -5.536 28.280 1.00 97.69 282 GLU A O 1
ATOM 2156 N N . CYS A 1 283 ? -21.866 -5.034 26.636 1.00 97.94 283 CYS A N 1
ATOM 2157 C CA . CYS A 1 283 ? -20.928 -4.215 25.874 1.00 97.94 283 CYS A CA 1
ATOM 2158 C C . CYS A 1 283 ? -20.377 -3.044 26.701 1.00 97.94 283 CYS A C 1
ATOM 2160 O O . CYS A 1 283 ? -19.166 -2.901 26.848 1.00 97.94 283 CYS A O 1
ATOM 2162 N N . LEU A 1 284 ? -21.253 -2.225 27.286 1.00 97.25 284 LEU A N 1
ATOM 2163 C CA . LEU A 1 284 ? -20.850 -1.024 28.024 1.00 97.25 284 LEU A CA 1
ATOM 2164 C C . LEU A 1 284 ? -20.159 -1.318 29.364 1.00 97.25 284 LEU A C 1
ATOM 2166 O O . LEU A 1 284 ? -19.483 -0.445 29.901 1.00 97.25 284 LEU A O 1
ATOM 2170 N N . GLU A 1 285 ? -20.322 -2.520 29.915 1.00 97.56 285 GLU A N 1
ATOM 2171 C CA . GLU A 1 285 ? -19.607 -2.984 31.112 1.00 97.56 285 GLU A CA 1
ATOM 2172 C C . GLU A 1 285 ? -18.280 -3.684 30.778 1.00 97.56 285 GLU A C 1
ATOM 2174 O O . GLU A 1 285 ? -17.465 -3.940 31.669 1.00 97.56 285 GLU A O 1
ATOM 2179 N N . THR A 1 286 ? -18.038 -3.982 29.500 1.00 98.12 286 THR A N 1
ATOM 2180 C CA . THR A 1 286 ? -16.817 -4.639 29.045 1.00 98.12 286 THR A CA 1
ATOM 2181 C C . THR A 1 286 ? -15.690 -3.622 28.901 1.00 98.12 286 THR A C 1
ATOM 2183 O O . THR A 1 286 ? -15.787 -2.658 28.141 1.00 98.12 286 THR A O 1
ATOM 2186 N N . TYR A 1 287 ? -14.598 -3.857 29.627 1.00 97.69 287 TYR A N 1
ATOM 2187 C CA . TYR A 1 287 ? -13.407 -3.015 29.607 1.00 97.69 287 TYR A CA 1
ATOM 2188 C C . TYR A 1 287 ? -12.412 -3.454 28.531 1.00 97.69 287 TYR A C 1
ATOM 2190 O O . TYR A 1 287 ? -12.078 -4.634 28.417 1.00 97.69 287 TYR A O 1
ATOM 2198 N N . LYS A 1 288 ? -11.901 -2.465 27.804 1.00 96.69 288 LYS A N 1
ATOM 2199 C CA . LYS A 1 288 ? -10.779 -2.552 26.874 1.00 96.69 288 LYS A CA 1
ATOM 2200 C C . LYS A 1 288 ? -9.443 -2.418 27.605 1.00 96.69 288 LYS A C 1
ATOM 2202 O O . LYS A 1 288 ? -9.371 -2.057 28.788 1.00 96.69 288 LYS A O 1
ATOM 2207 N N . HIS A 1 289 ? -8.360 -2.638 26.875 1.00 95.44 289 HIS A N 1
ATOM 2208 C CA . HIS A 1 289 ? -7.036 -2.198 27.264 1.00 95.44 289 HIS A CA 1
ATOM 2209 C C . HIS A 1 289 ? -7.032 -0.682 27.529 1.00 95.44 289 HIS A C 1
ATOM 2211 O O . HIS A 1 289 ? -7.734 0.094 26.887 1.00 95.44 289 HIS A O 1
ATOM 2217 N N . GLY A 1 290 ? -6.282 -0.244 28.541 1.00 92.88 290 GLY A N 1
ATOM 2218 C CA . GLY A 1 290 ? -6.280 1.157 28.986 1.00 92.88 290 GLY A CA 1
ATOM 2219 C C . GLY A 1 290 ? -7.411 1.539 29.953 1.00 92.88 290 GLY A C 1
ATOM 2220 O O . GLY A 1 290 ? -7.285 2.550 30.639 1.00 92.88 290 GLY A O 1
ATOM 2221 N N . GLY A 1 291 ? -8.447 0.704 30.108 1.00 95.12 291 GLY A N 1
ATOM 2222 C CA . GLY A 1 291 ? -9.498 0.880 31.120 1.00 95.12 291 GLY A CA 1
ATOM 2223 C C . GLY A 1 291 ? -10.750 1.631 30.656 1.00 95.12 291 GLY A C 1
ATOM 2224 O O . GLY A 1 291 ? -11.653 1.833 31.468 1.00 95.12 291 GLY A O 1
ATOM 2225 N N . ASP A 1 292 ? -10.835 2.002 29.379 1.00 96.31 292 ASP A N 1
ATOM 2226 C CA . ASP A 1 292 ? -12.080 2.480 28.768 1.00 96.31 292 ASP A CA 1
ATOM 2227 C C . ASP A 1 292 ? -13.040 1.313 28.506 1.00 96.31 292 ASP A C 1
ATOM 2229 O O . ASP A 1 292 ? -12.618 0.165 28.374 1.00 96.31 292 ASP A O 1
ATOM 2233 N N . THR A 1 293 ? -14.339 1.586 28.402 1.00 97.44 293 THR A N 1
ATOM 2234 C CA . THR A 1 293 ? -15.338 0.563 28.062 1.00 97.44 293 THR A CA 1
ATOM 2235 C C . THR A 1 293 ? -15.559 0.476 26.553 1.00 97.44 293 THR A C 1
ATOM 2237 O O . THR A 1 293 ? -15.300 1.435 25.819 1.00 97.44 293 THR A O 1
ATOM 2240 N N . CYS A 1 294 ? -16.061 -0.662 26.076 1.00 97.81 294 CYS A N 1
ATOM 2241 C CA . CYS A 1 294 ? -16.567 -0.773 24.711 1.00 97.81 294 CYS A CA 1
ATOM 2242 C C . CYS A 1 294 ? -17.759 0.178 24.492 1.00 97.81 294 CYS A C 1
ATOM 2244 O O . CYS A 1 294 ? -18.367 0.680 25.444 1.00 97.81 294 CYS A O 1
ATOM 2246 N N . GLN A 1 295 ? -18.094 0.433 23.228 1.00 97.19 295 GLN A N 1
ATOM 2247 C CA . GLN A 1 295 ? -19.220 1.286 22.850 1.00 97.19 295 GLN A CA 1
ATOM 2248 C C . GLN A 1 295 ? -20.247 0.518 22.023 1.00 97.19 295 GLN A C 1
ATOM 2250 O O . GLN A 1 295 ? -19.907 -0.376 21.246 1.00 97.19 295 GLN A O 1
ATOM 2255 N N . TRP A 1 296 ? -21.513 0.892 22.188 1.00 96.69 296 TRP A N 1
ATOM 2256 C CA . TRP A 1 296 ? -22.633 0.268 21.497 1.00 96.69 296 TRP A CA 1
ATOM 2257 C C . TRP A 1 296 ? -23.053 1.078 20.277 1.00 96.69 296 TRP A C 1
ATOM 2259 O O . TRP A 1 296 ? -23.350 2.270 20.389 1.00 96.69 296 TRP A O 1
ATOM 2269 N N . TYR A 1 297 ? -23.144 0.413 19.137 1.00 94.62 297 TYR A N 1
ATOM 2270 C CA . TYR A 1 297 ? -23.569 0.980 17.867 1.00 94.62 297 TYR A CA 1
ATOM 2271 C C . TYR A 1 297 ? -24.963 0.470 17.529 1.00 94.62 297 TYR A C 1
ATOM 2273 O O . TYR A 1 297 ? -25.380 -0.605 17.965 1.00 94.62 297 TYR A O 1
ATOM 2281 N N . THR A 1 298 ? -25.727 1.256 16.783 1.00 93.12 298 THR A N 1
ATOM 2282 C CA . THR A 1 298 ? -27.046 0.853 16.299 1.00 93.12 298 THR A CA 1
ATOM 2283 C C . THR A 1 298 ? -27.214 1.366 14.883 1.00 93.12 298 THR A C 1
ATOM 2285 O O . THR A 1 298 ? -26.960 2.533 14.611 1.00 93.12 298 THR A O 1
ATOM 2288 N N . ASP A 1 299 ? -27.627 0.480 13.990 1.00 89.00 299 ASP A N 1
ATOM 2289 C CA . ASP A 1 299 ? -28.003 0.820 12.629 1.00 89.00 299 ASP A CA 1
ATOM 2290 C C . ASP A 1 299 ? -29.414 1.422 12.662 1.00 89.00 299 ASP A C 1
ATOM 2292 O O . ASP A 1 299 ? -30.379 0.771 13.074 1.00 89.00 299 ASP A O 1
ATOM 2296 N N . ASP A 1 300 ? -29.534 2.680 12.243 1.00 86.62 300 ASP A N 1
ATOM 2297 C CA . ASP A 1 300 ? -30.792 3.433 12.288 1.00 86.62 300 ASP A CA 1
ATOM 2298 C C . ASP A 1 300 ? -31.886 2.856 11.370 1.00 86.62 300 ASP A C 1
ATOM 2300 O O . ASP A 1 300 ? -33.074 3.131 11.559 1.00 86.62 300 ASP A O 1
ATOM 2304 N N . VAL A 1 301 ? -31.512 2.058 10.366 1.00 87.88 301 VAL A N 1
ATOM 2305 C CA . VAL A 1 301 ? -32.432 1.499 9.367 1.00 87.88 301 VAL A CA 1
ATOM 2306 C C . VAL A 1 301 ? -33.043 0.189 9.860 1.00 87.88 301 VAL A C 1
ATOM 2308 O O . VAL A 1 301 ? -34.244 -0.046 9.718 1.00 87.88 301 VAL A O 1
ATOM 2311 N N . THR A 1 302 ? -32.220 -0.678 10.436 1.00 90.56 302 THR A N 1
ATOM 2312 C CA . THR A 1 302 ? -32.573 -2.042 10.844 1.00 90.56 302 THR A CA 1
ATOM 2313 C C . THR A 1 302 ? -32.848 -2.155 12.341 1.00 90.56 302 THR A C 1
ATOM 2315 O O . THR A 1 302 ? -33.499 -3.107 12.776 1.00 90.56 302 THR A O 1
ATOM 2318 N N . GLY A 1 303 ? -32.355 -1.204 13.140 1.00 90.12 303 GLY A N 1
ATOM 2319 C CA . GLY A 1 303 ? -32.330 -1.280 14.599 1.00 90.12 303 GLY A CA 1
ATOM 2320 C C . GLY A 1 303 ? -31.399 -2.373 15.130 1.00 90.12 303 GLY A C 1
ATOM 2321 O O . GLY A 1 303 ? -31.480 -2.724 16.312 1.00 90.12 303 GLY A O 1
ATOM 2322 N N . TRP A 1 304 ? -30.559 -2.962 14.272 1.00 91.88 304 TRP A N 1
ATOM 2323 C CA . TRP A 1 304 ? -29.559 -3.929 14.696 1.00 91.88 304 TRP A CA 1
ATOM 2324 C C . TRP A 1 304 ? -28.430 -3.203 15.418 1.00 91.88 304 TRP A C 1
ATOM 2326 O O . TRP A 1 304 ? -28.021 -2.124 15.003 1.00 91.88 304 TRP A O 1
ATOM 2336 N N . GLY A 1 305 ? -27.950 -3.776 16.517 1.00 93.25 305 GLY A N 1
ATOM 2337 C CA . GLY A 1 305 ? -26.869 -3.184 17.288 1.00 93.25 305 GLY A CA 1
ATOM 2338 C C . GLY A 1 305 ? -25.730 -4.161 17.498 1.00 93.25 305 GLY A C 1
ATOM 2339 O O . GLY A 1 305 ? -25.944 -5.376 17.545 1.00 93.25 305 GLY A O 1
ATOM 2340 N N . TRP A 1 306 ? -24.532 -3.603 17.599 1.00 95.44 306 TRP A N 1
ATOM 2341 C CA . TRP A 1 306 ? -23.287 -4.331 17.787 1.00 95.44 306 TRP A CA 1
ATOM 2342 C C . TRP A 1 306 ? -22.377 -3.579 18.754 1.00 95.44 306 TRP A C 1
ATOM 2344 O O . TRP A 1 306 ? -22.527 -2.377 18.985 1.00 95.44 306 TRP A O 1
ATOM 2354 N N . CYS A 1 307 ? -21.429 -4.309 19.328 1.00 96.88 307 CYS A N 1
ATOM 2355 C CA . CYS A 1 307 ? -20.441 -3.765 20.240 1.00 96.88 307 CYS A CA 1
ATOM 2356 C C . CYS A 1 307 ? -19.105 -3.553 19.520 1.00 96.88 307 CYS A C 1
ATOM 2358 O O . CYS A 1 307 ? -18.625 -4.448 18.823 1.00 96.88 307 CYS A O 1
ATOM 2360 N N . GLY A 1 308 ? -18.501 -2.379 19.694 1.00 95.12 308 GLY A N 1
ATOM 2361 C CA . GLY A 1 308 ? -17.235 -2.003 19.064 1.00 95.12 308 GLY A CA 1
ATOM 2362 C C . GLY A 1 308 ? -16.301 -1.252 20.011 1.00 95.12 308 GLY A C 1
ATOM 2363 O O . GLY A 1 308 ? -16.609 -1.029 21.183 1.00 95.12 308 GLY A O 1
ATOM 2364 N N . THR A 1 309 ? -15.133 -0.866 19.504 1.00 94.62 309 THR A N 1
ATOM 2365 C CA . THR A 1 309 ? -14.050 -0.278 20.306 1.00 94.62 309 THR A CA 1
ATOM 2366 C C . THR A 1 309 ? -14.221 1.216 20.586 1.00 94.62 309 THR A C 1
ATOM 2368 O O . THR A 1 309 ? -13.572 1.721 21.500 1.00 94.62 309 THR A O 1
ATOM 2371 N N . GLY A 1 310 ? -15.122 1.919 19.896 1.00 87.19 310 GLY A N 1
ATOM 2372 C CA . GLY A 1 310 ? -15.532 3.277 20.265 1.00 87.19 310 GLY A CA 1
ATOM 2373 C C . GLY A 1 310 ? -15.055 4.422 19.374 1.00 87.19 310 GLY A C 1
ATOM 2374 O O . GLY A 1 310 ? -14.930 5.552 19.847 1.00 87.19 310 GLY A O 1
ATOM 2375 N N . GLU A 1 311 ? -14.814 4.134 18.100 1.00 86.25 311 GLU A N 1
ATOM 2376 C CA . GLU A 1 311 ? -14.514 5.117 17.057 1.00 86.25 311 GLU A CA 1
ATOM 2377 C C . GLU A 1 311 ? -15.760 5.439 16.220 1.00 86.25 311 GLU A C 1
ATOM 2379 O O . GLU A 1 311 ? -16.772 4.734 16.290 1.00 86.25 311 GLU A O 1
ATOM 2384 N N . CYS A 1 312 ? -15.709 6.529 15.459 1.00 88.69 312 CYS A N 1
ATOM 2385 C CA . CYS A 1 312 ? -16.732 6.830 14.464 1.00 88.69 312 CYS A CA 1
ATOM 2386 C C . CYS A 1 312 ? -16.283 6.268 13.117 1.00 88.69 312 CYS A C 1
ATOM 2388 O O . CYS A 1 312 ? -15.120 6.444 12.756 1.00 88.69 312 CYS A O 1
ATOM 2390 N N . ASP A 1 313 ? -17.192 5.644 12.372 1.00 81.62 313 ASP A N 1
ATOM 2391 C CA . ASP A 1 313 ? -16.904 5.259 10.990 1.00 81.62 313 ASP A CA 1
ATOM 2392 C C . ASP A 1 313 ? -16.766 6.494 10.071 1.00 81.62 313 ASP A C 1
ATOM 2394 O O . ASP A 1 313 ? -17.002 7.644 10.467 1.00 81.62 313 ASP A O 1
ATOM 2398 N N . SER A 1 314 ? -16.400 6.260 8.809 1.00 78.19 314 SER A N 1
ATOM 2399 C CA . SER A 1 314 ? -16.270 7.300 7.779 1.00 78.19 314 SER A CA 1
ATOM 2400 C C . SER A 1 314 ? -17.586 8.039 7.473 1.00 78.19 314 SER A C 1
ATOM 2402 O O . SER A 1 314 ? -17.564 9.139 6.912 1.00 78.19 314 SER A O 1
ATOM 2404 N N . PHE A 1 315 ? -18.731 7.491 7.892 1.00 83.31 315 PHE A N 1
ATOM 2405 C CA . PHE A 1 315 ? -20.059 8.094 7.772 1.00 83.31 315 PHE A CA 1
ATOM 2406 C C . PHE A 1 315 ? -20.471 8.901 9.014 1.00 83.31 315 PHE A C 1
ATOM 2408 O O . PHE A 1 315 ? -21.519 9.552 9.007 1.00 83.31 315 PHE A O 1
ATOM 2415 N N . GLY A 1 316 ? -19.637 8.920 10.058 1.00 87.75 316 GLY A N 1
ATOM 2416 C CA . GLY A 1 316 ? -19.898 9.622 11.310 1.00 87.75 316 GLY A CA 1
ATOM 2417 C C . GLY A 1 316 ? -20.798 8.853 12.279 1.00 87.75 316 GLY A C 1
ATOM 2418 O O . GLY A 1 316 ? -21.289 9.453 13.239 1.00 87.75 316 GLY A O 1
ATOM 2419 N N . ASN A 1 317 ? -21.018 7.553 12.064 1.00 88.19 317 ASN A N 1
ATOM 2420 C CA . ASN A 1 317 ? -21.706 6.704 13.028 1.00 88.19 317 ASN A CA 1
ATOM 2421 C C . ASN A 1 317 ? -20.743 6.388 14.171 1.00 88.19 317 ASN A C 1
ATOM 2423 O O . ASN A 1 317 ? -19.805 5.605 14.032 1.00 88.19 317 ASN A O 1
ATOM 2427 N N . CYS A 1 318 ? -20.972 7.027 15.313 1.00 93.06 318 CYS A N 1
ATOM 2428 C CA . CYS A 1 318 ? -20.162 6.851 16.509 1.00 93.06 318 CYS A CA 1
ATOM 2429 C C . CYS A 1 318 ? -20.842 5.898 17.491 1.00 93.06 318 CYS A C 1
ATOM 2431 O O . CYS A 1 318 ? -22.069 5.893 17.632 1.00 93.06 318 CYS A O 1
ATOM 2433 N N . GLY A 1 319 ? -20.031 5.147 18.230 1.00 93.81 319 GLY A N 1
ATOM 2434 C CA . GLY A 1 319 ? -20.521 4.333 19.328 1.00 93.81 319 GLY A CA 1
ATOM 2435 C C . GLY A 1 319 ? -21.124 5.196 20.439 1.00 93.81 319 GLY A C 1
ATOM 2436 O O . GLY A 1 319 ? -20.766 6.356 20.656 1.00 93.81 319 GLY A O 1
ATOM 2437 N N . THR A 1 320 ? -22.081 4.626 21.161 1.00 95.12 320 THR A N 1
ATOM 2438 C CA . THR A 1 320 ? -22.727 5.261 22.309 1.00 95.12 320 THR A CA 1
ATOM 2439 C C . THR A 1 320 ? -22.260 4.607 23.599 1.00 95.12 320 THR A C 1
ATOM 2441 O O . THR A 1 320 ? -21.938 3.421 23.632 1.00 95.12 320 THR A O 1
ATOM 2444 N N . THR A 1 321 ? -22.259 5.377 24.685 1.00 95.75 321 THR A N 1
ATOM 2445 C CA . THR A 1 321 ? -21.945 4.898 26.042 1.00 95.75 321 THR A CA 1
ATOM 2446 C C . THR A 1 321 ? -23.200 4.673 26.886 1.00 95.75 321 THR A C 1
ATOM 2448 O O . THR A 1 321 ? -23.137 4.580 28.111 1.00 95.75 321 THR A O 1
ATOM 2451 N N . THR A 1 322 ? -24.370 4.612 26.245 1.00 94.44 322 THR A N 1
ATOM 2452 C CA . THR A 1 322 ? -25.659 4.427 26.917 1.00 94.44 322 THR A CA 1
ATOM 2453 C C . THR A 1 322 ? -26.584 3.551 26.086 1.00 94.44 322 THR A C 1
ATOM 2455 O O . THR A 1 322 ? -26.800 3.827 24.909 1.00 94.44 322 THR A O 1
ATOM 2458 N N . CYS A 1 323 ? -27.230 2.573 26.716 1.00 92.38 323 CYS A N 1
ATOM 2459 C CA . CYS A 1 323 ? -28.276 1.793 26.068 1.00 92.38 323 CYS A CA 1
ATOM 2460 C C . CYS A 1 323 ? -29.573 2.592 25.999 1.00 92.38 323 CYS A C 1
ATOM 2462 O O . CYS A 1 323 ? -30.182 2.890 27.031 1.00 92.38 323 CYS A O 1
ATOM 2464 N N . GLN A 1 324 ? -30.047 2.895 24.790 1.00 84.81 324 GLN A N 1
ATOM 2465 C CA . GLN A 1 324 ? -31.399 3.414 24.624 1.00 84.81 324 GLN A CA 1
ATOM 2466 C C . GLN A 1 324 ? -32.411 2.313 24.974 1.00 84.81 324 GLN A C 1
ATOM 2468 O O . GLN A 1 324 ? -32.750 1.447 24.169 1.00 84.81 324 GLN A O 1
ATOM 2473 N N . HIS A 1 325 ? -32.912 2.347 26.207 1.00 62.16 325 HIS A N 1
ATOM 2474 C CA . HIS A 1 325 ? -34.096 1.603 26.629 1.00 62.16 325 HIS A CA 1
ATOM 2475 C C . HIS A 1 325 ? -35.315 2.119 25.845 1.00 62.16 325 HIS A C 1
ATOM 2477 O O . HIS A 1 325 ? -35.989 3.039 26.307 1.00 62.16 325 HIS A O 1
ATOM 2483 N N . GLY A 1 326 ? -35.610 1.600 24.650 1.00 53.69 326 GLY A N 1
ATOM 2484 C CA . GLY A 1 326 ? -36.743 2.178 23.912 1.00 53.69 326 GLY A CA 1
ATOM 2485 C C . GLY A 1 326 ? -37.272 1.492 22.664 1.00 53.69 326 GLY A C 1
ATOM 2486 O O . GLY A 1 326 ? -38.435 1.709 22.333 1.00 53.69 326 GLY A O 1
ATOM 2487 N N . GLY A 1 327 ? -36.509 0.639 21.986 1.00 48.19 327 GLY A N 1
ATOM 2488 C CA . GLY A 1 327 ? -37.048 -0.150 20.879 1.00 48.19 327 GLY A CA 1
ATOM 2489 C C . GLY A 1 327 ? -37.684 -1.428 21.407 1.00 48.19 327 GLY A C 1
ATOM 2490 O O . GLY A 1 327 ? -36.982 -2.408 21.625 1.00 48.19 327 GLY A O 1
ATOM 2491 N N . VAL A 1 328 ? -38.994 -1.424 21.657 1.00 44.81 328 VAL A N 1
ATOM 2492 C CA . VAL A 1 328 ? -39.781 -2.601 22.061 1.00 44.81 328 VAL A CA 1
ATOM 2493 C C . VAL A 1 328 ? -39.448 -3.797 21.154 1.00 44.81 328 VAL A C 1
ATOM 2495 O O . VAL A 1 328 ? -39.991 -3.926 20.059 1.00 44.81 328 VAL A O 1
ATOM 2498 N N . ARG A 1 329 ? -38.574 -4.708 21.609 1.00 50.00 329 ARG A N 1
ATOM 2499 C CA . ARG A 1 329 ? -38.424 -6.035 21.005 1.00 50.00 329 ARG A CA 1
ATOM 2500 C C . ARG A 1 329 ? -39.740 -6.769 21.224 1.00 50.00 329 ARG A C 1
ATOM 2502 O O . ARG A 1 329 ? -39.995 -7.299 22.307 1.00 50.00 329 ARG A O 1
ATOM 2509 N N . GLY A 1 330 ? -40.564 -6.824 20.181 1.00 46.44 330 GLY A N 1
ATOM 2510 C CA . GLY A 1 330 ? -41.577 -7.856 20.014 1.00 46.44 330 GLY A CA 1
ATOM 2511 C C . GLY A 1 330 ? -40.887 -9.217 20.011 1.00 46.44 330 GLY A C 1
ATOM 2512 O O . GLY A 1 330 ? -40.570 -9.764 18.963 1.00 46.44 330 GLY A O 1
ATOM 2513 N N . SER A 1 331 ? -40.608 -9.744 21.201 1.00 46.00 331 SER A N 1
ATOM 2514 C CA . SER A 1 331 ? -40.126 -11.104 21.391 1.00 46.00 331 SER A CA 1
ATOM 2515 C C . SER A 1 331 ? -41.265 -12.054 21.037 1.00 46.00 331 SER A C 1
ATOM 2517 O O . SER A 1 331 ? -42.046 -12.438 21.907 1.00 46.00 331 SER A O 1
ATOM 2519 N N . SER A 1 332 ? -41.376 -12.459 19.769 1.00 44.06 332 SER A N 1
ATOM 2520 C CA . SER A 1 332 ? -42.066 -13.707 19.456 1.00 44.06 332 SER A CA 1
ATOM 2521 C C . SER A 1 332 ? -41.165 -14.847 19.927 1.00 44.06 332 SER A C 1
ATOM 2523 O O . SER A 1 332 ? -40.331 -15.365 19.187 1.00 44.06 332 SER A O 1
ATOM 2525 N N . LYS A 1 333 ? -41.305 -15.221 21.200 1.00 45.22 333 LYS A N 1
ATOM 2526 C CA . LYS A 1 333 ? -40.923 -16.562 21.630 1.00 45.22 333 LYS A CA 1
ATOM 2527 C C . LYS A 1 333 ? -41.880 -17.531 20.941 1.00 45.22 333 LYS A C 1
ATOM 2529 O O . LYS A 1 333 ? -43.038 -17.639 21.338 1.00 45.22 333 LYS A O 1
ATOM 2534 N N . THR A 1 334 ? -41.418 -18.184 19.884 1.00 43.69 334 THR A N 1
ATOM 2535 C CA . THR A 1 334 ? -42.042 -19.412 19.385 1.00 43.69 334 THR A CA 1
ATOM 2536 C C . THR A 1 334 ? -41.751 -20.519 20.414 1.00 43.69 334 THR A C 1
ATOM 2538 O O . THR A 1 334 ? -40.613 -20.576 20.887 1.00 43.69 334 THR A O 1
ATOM 2541 N N . PRO A 1 335 ? -42.765 -21.299 20.837 1.00 48.84 335 PRO A N 1
ATOM 2542 C CA . PRO A 1 335 ? -42.680 -22.246 21.955 1.00 48.84 335 PRO A CA 1
ATOM 2543 C C . PRO A 1 335 ? -41.728 -23.423 21.740 1.00 48.84 335 PRO A C 1
ATOM 2545 O O . PRO A 1 335 ? -41.525 -23.822 20.570 1.00 48.84 335 PRO A O 1
#

Radius of gyration: 32.82 Å; chains: 1; bounding box: 80×77×98 Å

pLDDT: mean 72.38, std 22.88, range [27.05, 98.12]

Organism: NCBI:txid568900

Foldseek 3Di:
DDDDDDDDDDDDDDDDDDDDDDDDDDDDDDDDDDDDDDDDDDDDDDDDDDDDDDDDDDDDDDDDDDDDDDPPPPDDPDDQQVDQAQLVLQVSQWKDWLRGTHRDCPVPPPTDIQGCVVVVVCNVPSVLSRLQRVLQNVQAVQFQVDFALQSQQPDWGDGRDDDRDTFGWFWAQPDPVRGTGTHTDDPVCVPPPPPVSGLQCVQAPPPFDQLLRLQVNQFKDQLTGTGRDPPDPVCLPTDIDHLVVPPVLPDDDDDSSVSRNVVSPQQSQQFVQFQVDQDQVSQLPGAGPVGHGWFKFADPPPRHIGTGRFDATPVRRTGHNDDPPDDPPPPPPDD

Sequence (335 aa):
MQDVRQLSRLRSACSKSSQNHSTTNNNNEHNLYPTKQLKILFKKITLTLLAIVTPCNSLAAAQTQEGQEGQSPASEPFTCEAANECRDCASNGCTWTKGACQDHCEDMFDLRCYSTETHPFWANIIDYMCEVADKDEENWATCGSKQDCATCTYTMIHEAVDEGYEHPCYWHLEDLAGTGSCKPTSVDEVGGTIGADTCLERCFLGGTYSCASCLDMGCSWTGDLCIPSCNSDYLDDINCYSQSSHDNLQEGNGTMIDKICTLAEVEYGDRNVCSVQTDCHECLETYKHGGDTCQWYTDDVTGWGWCGTGECDSFGNCGTTTCQHGGVRGSSKTP